Protein AF-S7QIZ8-F1 (afdb_monomer_lite)

Secondary structure (DSSP, 8-state):
-EEETTEEEEEEEETTEEEEEEESSSGGGGS-SEEEEE--SSSTTS---STT--------PPPP-S---GGGGTS----S--BT--S-EEEEEEEEETTEEEEEEEEPPTT--SS-EEEEEEEEEEE-TTS-EEE-SPEE--S--SGGGEEE-TT-PEEEEEEEEEEEEETTEEEEEEEES-TTSTT-EEEEEEE-SS-TTSGGGEEE-SS-SEE--TTSPPPP-

InterPro domains:
  IPR023296 Glycosyl hydrolase, five-bladed beta-propeller domain superfamily [G3DSA:2.115.10.20] (1-225)
  IPR023296 Glycosyl hydrolase, five-bladed beta-propeller domain superfamily [SSF75005] (2-220)

Organism: Gloeophyllum trabeum (strain ATCC 11539 / FP-39264 / Madison 617) (NCBI:txid670483)

Foldseek 3Di:
DDDDPQWDWDWDDDPQWIKIFIGNDPVCSVPGPDIDIGHDPPPAPDLPPDPPDDDDDDDDDDDDPPDDDPVVVPDPDQPDDAPPDPFRWDQWDWDDDPNFIKIKTWTDDPPDPPSQEIWIWMFTWDADPVGHTYGDDIATQGFDPAPLLWDADPVRDIHGDWGNWDWDDDDPWTWTWTWGDDLPDQSTFIWTWTQCDDDPRDNVRTDTDHDTPGGHDSPDDGDDD

Sequence (225 aa):
MLQWNGNYHLTFTSGGDVQIYHCASLTDCHSPALKSVFTPSDHTYKTCGHPRCTPSTTTGTSSSPRRTPRIIRTIRIFTSKVSGISAWAIGGTVFTLNNQLYMVYSGWPEGDTSTLNQHLFITQLSNDASGNPTVGDHYVDGNAQYDWETFADLGGARHAINEGPAWLQRNNFQGILFSGCASWASCHSIGVLQFTGSDPMATSSWTKWADRFWQSNPNGPCVVQ

Radius of gyration: 18.54 Å; chains: 1; bounding box: 43×45×49 Å

Structure (mmCIF, N/CA/C/O backbone):
data_AF-S7QIZ8-F1
#
_entry.id   AF-S7QIZ8-F1
#
loop_
_atom_site.group_PDB
_atom_site.id
_atom_site.type_symbol
_atom_site.label_atom_id
_atom_site.label_alt_id
_atom_site.label_comp_id
_atom_site.label_asym_id
_atom_site.label_entity_id
_atom_site.label_seq_id
_atom_site.pdbx_PDB_ins_code
_atom_site.Cartn_x
_atom_site.Cartn_y
_atom_site.Cartn_z
_atom_site.occupancy
_atom_site.B_iso_or_equiv
_atom_site.auth_seq_id
_atom_site.auth_comp_id
_atom_site.auth_asym_id
_atom_site.auth_atom_id
_atom_site.pdbx_PDB_model_num
ATOM 1 N N . MET A 1 1 ? -8.776 10.121 2.606 1.00 75.38 1 MET A N 1
ATOM 2 C CA . MET A 1 1 ? -9.918 10.867 3.195 1.00 75.38 1 MET A CA 1
ATOM 3 C C . MET A 1 1 ? -10.554 10.027 4.296 1.00 75.38 1 MET A C 1
ATOM 5 O O . MET A 1 1 ? -10.665 8.824 4.119 1.00 75.38 1 MET A O 1
ATOM 9 N N . LEU A 1 2 ? -10.934 10.634 5.420 1.00 79.81 2 LEU A N 1
ATOM 10 C CA . LEU A 1 2 ? -11.493 9.967 6.603 1.00 79.81 2 LEU A CA 1
ATOM 11 C C . LEU A 1 2 ? -12.867 10.558 6.940 1.00 79.81 2 LEU A C 1
ATOM 13 O O . LEU A 1 2 ? -13.016 11.777 6.924 1.00 79.81 2 LEU A O 1
ATOM 17 N N . GLN A 1 3 ? -13.846 9.724 7.292 1.00 78.69 3 GLN A N 1
ATOM 18 C CA . GLN A 1 3 ? -15.118 10.194 7.846 1.00 78.69 3 GLN A CA 1
ATOM 19 C C . GLN A 1 3 ? -15.093 10.113 9.378 1.00 78.69 3 GLN A C 1
ATOM 21 O O . GLN A 1 3 ? -14.743 9.077 9.940 1.00 78.69 3 GLN A O 1
ATOM 26 N N . TRP A 1 4 ? -15.482 11.189 10.062 1.00 77.25 4 TRP A N 1
ATOM 27 C CA . TRP A 1 4 ? -15.576 11.230 11.522 1.00 77.25 4 TRP A CA 1
ATOM 28 C C . TRP A 1 4 ? -16.702 12.164 11.975 1.00 77.25 4 TRP A C 1
ATOM 30 O O . TRP A 1 4 ? -16.813 13.292 11.499 1.00 77.25 4 TRP A O 1
ATOM 40 N N . ASN A 1 5 ? -17.559 11.693 12.890 1.00 83.12 5 ASN A N 1
ATOM 41 C CA . ASN A 1 5 ? -18.711 12.442 13.417 1.00 83.12 5 ASN A CA 1
ATOM 42 C C . ASN A 1 5 ? -19.557 13.124 12.322 1.00 83.12 5 ASN A C 1
ATOM 44 O O . ASN A 1 5 ? -19.878 14.307 12.421 1.00 83.12 5 ASN A O 1
ATOM 48 N N . GLY A 1 6 ? -19.861 12.394 11.243 1.00 82.88 6 GLY A N 1
ATOM 49 C CA . GLY A 1 6 ? -20.668 12.895 10.124 1.00 82.88 6 GLY A CA 1
ATOM 50 C C . GLY A 1 6 ? -19.958 13.878 9.184 1.00 82.88 6 GLY A C 1
ATOM 51 O O . GLY A 1 6 ? -20.583 14.342 8.240 1.00 82.88 6 GLY A O 1
ATOM 52 N N . ASN A 1 7 ? -18.674 14.169 9.401 1.00 84.00 7 ASN A N 1
ATOM 53 C CA . ASN A 1 7 ? -17.874 15.052 8.553 1.00 84.00 7 ASN A CA 1
ATOM 54 C C . ASN A 1 7 ? -16.771 14.283 7.824 1.00 84.00 7 ASN A C 1
ATOM 56 O O . ASN A 1 7 ? -16.381 13.192 8.241 1.00 84.00 7 ASN A O 1
ATOM 60 N N . TYR A 1 8 ? -16.229 14.890 6.772 1.00 84.56 8 TYR A N 1
ATOM 61 C CA . TYR A 1 8 ? -15.121 14.363 5.985 1.00 84.56 8 TYR A CA 1
ATOM 62 C C . TYR A 1 8 ? -13.848 15.169 6.236 1.00 84.56 8 TYR A C 1
ATOM 64 O O . TYR A 1 8 ? -13.864 16.395 6.340 1.00 84.56 8 TYR A O 1
ATOM 72 N N . HIS A 1 9 ? -12.734 14.455 6.332 1.00 83.44 9 HIS A N 1
ATOM 73 C CA . HIS A 1 9 ? -11.404 14.999 6.535 1.00 83.44 9 HIS A CA 1
ATOM 74 C C . HIS A 1 9 ? -10.501 14.537 5.393 1.00 83.44 9 HIS A C 1
ATOM 76 O O . HIS A 1 9 ? -10.195 13.346 5.268 1.00 83.44 9 HIS A O 1
ATOM 82 N N . LEU A 1 10 ? -10.076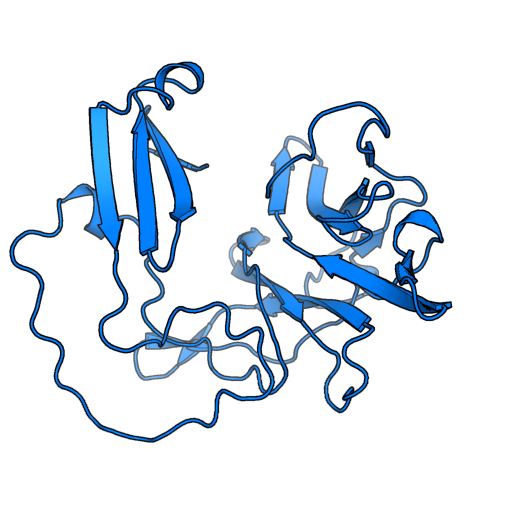 15.467 4.546 1.00 84.00 10 LEU A N 1
ATOM 83 C CA . LEU A 1 10 ? -9.142 15.197 3.460 1.00 84.00 10 LEU A CA 1
ATOM 84 C C . LEU A 1 10 ? -7.743 15.638 3.885 1.00 84.00 10 LEU A C 1
ATOM 86 O O . LEU A 1 10 ? -7.525 16.805 4.193 1.00 84.00 10 LEU A O 1
ATOM 90 N N . THR A 1 11 ? -6.807 14.696 3.906 1.00 79.31 11 THR A N 1
ATOM 91 C CA . THR A 1 11 ? -5.395 14.950 4.191 1.00 79.31 11 THR A CA 1
ATOM 92 C C . THR A 1 11 ? -4.589 14.789 2.918 1.00 79.31 11 THR A C 1
ATOM 94 O O . THR A 1 11 ? -4.785 13.798 2.218 1.00 79.31 11 THR A O 1
ATOM 97 N N . PHE A 1 12 ? -3.689 15.720 2.627 1.00 76.31 12 PHE A N 1
ATOM 98 C CA . PHE A 1 12 ? -2.807 15.631 1.464 1.00 76.31 12 PHE A CA 1
ATOM 99 C C . PHE A 1 12 ? -1.536 16.452 1.680 1.00 76.31 12 PHE A C 1
ATOM 101 O O . PHE A 1 12 ? -1.498 17.385 2.490 1.00 76.31 12 PHE A O 1
ATOM 108 N N . THR A 1 13 ? -0.487 16.100 0.947 1.00 74.56 13 THR A N 1
ATOM 109 C CA . THR A 1 13 ? 0.788 16.816 0.972 1.00 74.56 13 THR A CA 1
ATOM 110 C C . THR A 1 13 ? 0.767 17.961 -0.036 1.00 74.56 13 THR A C 1
ATOM 112 O O . THR A 1 13 ? 0.322 17.799 -1.168 1.00 74.56 13 THR A O 1
ATOM 115 N N . SER A 1 14 ? 1.270 19.131 0.354 1.00 76.56 14 SER A N 1
ATOM 116 C CA . SER A 1 14 ? 1.375 20.297 -0.527 1.00 76.56 14 SER A CA 1
ATOM 117 C C . SER A 1 14 ? 2.646 21.073 -0.219 1.00 76.56 14 SER A C 1
ATOM 119 O O . SER A 1 14 ? 2.730 21.716 0.822 1.00 76.56 14 SER A O 1
ATOM 121 N N . GLY A 1 15 ? 3.617 21.059 -1.134 1.00 64.94 15 GLY A N 1
ATOM 122 C CA . GLY A 1 15 ? 4.763 21.978 -1.094 1.00 64.94 15 GLY A CA 1
ATOM 123 C C . GLY A 1 15 ? 5.627 21.921 0.175 1.00 64.94 15 GLY A C 1
ATOM 124 O O . GLY A 1 15 ? 6.326 22.886 0.459 1.00 64.94 15 GLY A O 1
ATOM 125 N N . GLY A 1 16 ? 5.589 20.815 0.930 1.00 72.31 16 GLY A N 1
ATOM 126 C CA . GLY A 1 16 ? 6.315 20.639 2.197 1.00 72.31 16 GLY A CA 1
ATOM 127 C C . GLY A 1 16 ? 5.428 20.567 3.443 1.00 72.31 16 GLY A C 1
ATOM 128 O O . GLY A 1 16 ? 5.916 20.173 4.499 1.00 72.31 16 GLY A O 1
ATOM 129 N N . ASP A 1 17 ? 4.139 20.869 3.305 1.00 72.44 17 ASP A N 1
ATOM 130 C CA . ASP A 1 17 ? 3.165 20.789 4.389 1.00 72.44 17 ASP A CA 1
ATOM 131 C C . ASP A 1 17 ? 2.250 19.573 4.249 1.00 72.44 17 ASP A C 1
ATOM 133 O O . ASP A 1 17 ? 1.981 19.090 3.144 1.00 72.44 17 ASP A O 1
ATOM 137 N N . VAL A 1 18 ? 1.686 19.144 5.376 1.00 76.62 18 VAL A N 1
ATOM 138 C CA . VAL A 1 18 ? 0.490 18.301 5.403 1.00 76.62 18 VAL A CA 1
ATOM 139 C C . VAL A 1 18 ? -0.712 19.201 5.649 1.00 76.62 18 VAL A C 1
ATOM 141 O O . VAL A 1 18 ? -0.799 19.883 6.672 1.00 76.62 18 VAL A O 1
ATOM 144 N N . GLN A 1 19 ? -1.651 19.216 4.711 1.00 80.69 19 GLN A N 1
ATOM 145 C CA . GLN A 1 19 ? -2.894 19.965 4.845 1.00 80.69 19 GLN A CA 1
ATOM 146 C C . GLN A 1 19 ? -4.029 19.027 5.232 1.00 80.69 19 GLN A C 1
ATOM 148 O O . GLN A 1 19 ? -4.113 17.907 4.735 1.00 80.69 19 GLN A O 1
ATOM 153 N N . ILE A 1 20 ? -4.905 19.498 6.117 1.00 83.56 20 ILE A N 1
ATOM 154 C CA . ILE A 1 20 ? -6.119 18.796 6.530 1.00 83.56 20 ILE A CA 1
ATOM 155 C C . ILE A 1 20 ? -7.307 19.704 6.251 1.00 83.56 20 ILE A C 1
ATOM 157 O O . ILE A 1 20 ? -7.433 20.778 6.846 1.00 83.56 20 ILE A O 1
ATOM 161 N N . TYR A 1 21 ? -8.167 19.274 5.341 1.00 87.69 21 TYR A N 1
ATOM 162 C CA . TYR A 1 21 ? -9.402 19.951 4.972 1.00 87.69 21 TYR A CA 1
ATOM 163 C C . TYR A 1 21 ? -10.565 19.289 5.692 1.00 87.69 21 TYR A C 1
ATOM 165 O O . TYR A 1 21 ? -10.674 18.066 5.707 1.00 87.69 21 TYR A O 1
ATOM 173 N N . HIS A 1 22 ? -11.424 20.101 6.297 1.00 84.88 22 HIS A N 1
ATOM 174 C CA . HIS A 1 22 ? -12.671 19.668 6.914 1.00 84.88 22 HIS A CA 1
ATOM 175 C C . HIS A 1 22 ? -13.843 20.035 6.009 1.00 84.88 22 HIS A C 1
ATOM 177 O O . HIS A 1 22 ? -13.996 21.197 5.629 1.00 84.88 22 HIS A O 1
ATOM 183 N N . CYS A 1 23 ? -14.656 19.041 5.666 1.00 85.31 23 CYS A N 1
ATOM 184 C CA . CYS A 1 23 ? -15.753 19.168 4.718 1.00 85.31 23 CYS A CA 1
ATOM 185 C C . CYS A 1 23 ? -17.028 18.555 5.312 1.00 85.31 23 CYS A C 1
ATOM 187 O O . CYS A 1 23 ? -16.986 17.483 5.920 1.00 85.31 23 CYS A O 1
ATOM 189 N N . ALA A 1 24 ? -18.173 19.206 5.103 1.00 87.00 24 ALA A N 1
ATOM 190 C CA . ALA A 1 24 ? -19.473 18.666 5.508 1.00 87.00 24 ALA A CA 1
ATOM 191 C C . ALA A 1 24 ? -19.927 17.506 4.600 1.00 87.00 24 ALA A C 1
ATOM 193 O O . ALA A 1 24 ? -20.657 16.616 5.031 1.00 87.00 24 ALA A O 1
ATOM 194 N N . SER A 1 25 ? -19.455 17.486 3.353 1.00 86.75 25 SER A N 1
ATOM 195 C CA . SER A 1 25 ? -19.723 16.444 2.365 1.00 86.75 25 SER A CA 1
ATOM 196 C C . SER A 1 25 ? -18.475 16.159 1.520 1.00 86.75 25 SER A C 1
ATOM 198 O O . SER A 1 25 ? -17.516 16.933 1.532 1.00 86.75 25 SER A O 1
ATOM 200 N N . LEU A 1 26 ? -18.491 15.055 0.765 1.00 81.56 26 LEU A N 1
ATOM 201 C CA . LEU A 1 26 ? -17.413 14.707 -0.170 1.00 81.56 26 LEU A CA 1
ATOM 202 C C . LEU A 1 26 ? -17.244 15.746 -1.289 1.00 81.56 26 LEU A C 1
ATOM 204 O O . LEU A 1 26 ? -16.129 15.969 -1.751 1.00 81.56 26 LEU A O 1
ATOM 208 N N . THR A 1 27 ? -18.334 16.382 -1.724 1.00 84.75 27 THR A N 1
ATOM 209 C CA . THR A 1 27 ? -18.327 17.344 -2.836 1.00 84.75 27 THR A CA 1
ATOM 210 C C . THR A 1 27 ? -17.850 18.733 -2.418 1.00 84.75 27 THR A C 1
ATOM 212 O O . THR A 1 27 ? -17.337 19.478 -3.248 1.00 84.75 27 THR A O 1
ATOM 215 N N . ASP A 1 28 ? -17.943 19.068 -1.130 1.00 82.19 28 ASP A N 1
ATOM 216 C CA . ASP A 1 28 ? -17.599 20.405 -0.625 1.00 82.19 28 ASP A CA 1
ATOM 217 C C . ASP A 1 28 ? -16.109 20.562 -0.285 1.00 82.19 28 ASP A C 1
ATOM 219 O O . ASP A 1 28 ? -15.669 21.631 0.135 1.00 82.19 28 ASP A O 1
ATOM 223 N N . CYS A 1 29 ? -15.286 19.527 -0.484 1.00 80.44 29 CYS A N 1
ATOM 224 C CA . CYS A 1 29 ? -13.858 19.595 -0.159 1.00 80.44 29 CYS A CA 1
ATOM 225 C C . CYS A 1 29 ? -13.040 20.544 -1.054 1.00 80.44 29 CYS A C 1
ATOM 227 O O . CYS A 1 29 ? -11.895 20.851 -0.722 1.00 80.44 29 CYS A O 1
ATOM 229 N N . HIS A 1 30 ? -13.618 21.065 -2.141 1.00 79.81 30 HIS A N 1
ATOM 230 C CA . HIS A 1 30 ? -13.022 22.148 -2.932 1.00 79.81 30 HIS A CA 1
ATOM 231 C C . HIS A 1 30 ? -13.136 23.526 -2.256 1.00 79.81 30 HIS A C 1
ATOM 233 O O . HIS A 1 30 ? -12.440 24.463 -2.642 1.00 79.81 30 HIS A O 1
ATOM 239 N N . SER A 1 31 ? -14.004 23.673 -1.252 1.00 79.81 31 SER A N 1
ATOM 240 C CA . SER A 1 31 ? -14.187 24.892 -0.452 1.00 79.81 31 SER A CA 1
ATOM 241 C C . SER A 1 31 ? -14.399 24.506 1.016 1.00 79.81 31 SER A C 1
ATOM 243 O O . SER A 1 31 ? -15.506 24.624 1.542 1.00 79.81 31 SER A O 1
ATOM 245 N N . PRO A 1 32 ? -13.350 23.980 1.676 1.00 79.25 32 PRO A N 1
ATOM 246 C CA . PRO A 1 32 ? -13.478 23.364 2.988 1.00 79.25 32 PRO A CA 1
ATOM 247 C C . PRO A 1 32 ? -13.864 24.390 4.053 1.00 79.25 32 PRO A C 1
ATOM 249 O O . PRO A 1 32 ? -13.374 25.520 4.059 1.00 79.25 32 PRO A O 1
ATOM 252 N N . ALA A 1 33 ? -14.687 23.961 5.009 1.00 77.38 33 ALA A N 1
ATOM 253 C CA . ALA A 1 33 ? -15.122 24.799 6.122 1.00 77.38 33 ALA A CA 1
ATOM 254 C C . ALA A 1 33 ? -13.943 25.219 7.012 1.00 77.38 33 ALA A C 1
ATOM 256 O O . ALA A 1 33 ? -13.918 26.330 7.539 1.00 77.38 33 ALA A O 1
ATOM 257 N N . LEU A 1 34 ? -12.955 24.330 7.176 1.00 78.81 34 LEU A N 1
ATOM 258 C CA . LEU A 1 34 ? -11.719 24.602 7.904 1.00 78.81 34 LEU A CA 1
ATOM 259 C C . LEU A 1 34 ? -10.523 23.948 7.214 1.00 78.81 34 LEU A C 1
ATOM 261 O O . LEU A 1 34 ? -10.597 22.818 6.730 1.00 78.81 34 LEU A O 1
ATOM 265 N N . LYS A 1 35 ? -9.390 24.651 7.257 1.00 81.81 35 LYS A N 1
ATOM 266 C CA . LYS A 1 35 ? -8.084 24.177 6.801 1.00 81.81 35 LYS A CA 1
ATOM 267 C C . LYS A 1 35 ? -7.102 24.217 7.964 1.00 81.81 35 LYS A C 1
ATOM 269 O O . LYS A 1 35 ? -6.907 25.264 8.575 1.00 81.81 35 LYS A O 1
ATOM 274 N N . SER A 1 36 ? -6.473 23.083 8.252 1.00 80.12 36 SER A N 1
ATOM 275 C CA . SER A 1 36 ? -5.301 23.008 9.129 1.00 80.12 36 SER A CA 1
ATOM 276 C C . SER A 1 36 ? -4.064 22.739 8.282 1.00 80.12 36 SER A C 1
ATOM 278 O O . SER A 1 36 ? -4.123 21.945 7.345 1.00 80.12 36 SER A O 1
ATOM 280 N N . VAL A 1 37 ? -2.954 23.398 8.603 1.00 76.94 37 VAL A N 1
ATOM 281 C CA . VAL A 1 37 ? -1.666 23.207 7.929 1.00 76.94 37 VAL A CA 1
ATOM 282 C C . VAL A 1 37 ? -0.660 22.781 8.981 1.00 76.94 37 VAL A C 1
ATOM 284 O O . VAL A 1 37 ? -0.484 23.466 9.988 1.00 76.94 37 VAL A O 1
ATOM 287 N N . PHE A 1 38 ? -0.048 21.625 8.764 1.00 68.25 38 PHE A N 1
ATOM 288 C CA . PHE A 1 38 ? 1.058 21.136 9.562 1.00 68.25 38 PHE A CA 1
ATOM 289 C C . PHE A 1 38 ? 2.342 21.286 8.758 1.00 68.25 38 PHE A C 1
ATOM 291 O O . PHE A 1 38 ? 2.548 20.586 7.765 1.00 68.25 38 PHE A O 1
ATOM 298 N N . THR A 1 39 ? 3.194 22.192 9.222 1.00 65.50 39 THR A N 1
ATOM 299 C CA . THR A 1 39 ? 4.560 22.355 8.739 1.00 65.50 39 THR A CA 1
ATOM 300 C C . THR A 1 39 ? 5.478 21.667 9.745 1.00 65.50 39 THR A C 1
ATOM 302 O O . THR A 1 39 ? 5.541 22.107 10.896 1.00 65.50 39 THR A O 1
ATOM 305 N N . PRO A 1 40 ? 6.168 20.581 9.369 1.00 57.75 40 PRO A N 1
ATOM 306 C CA . PRO A 1 40 ? 7.157 19.953 10.234 1.00 57.75 40 PRO A CA 1
ATOM 307 C C . PRO A 1 40 ? 8.209 20.979 10.672 1.00 57.75 40 PRO A C 1
ATOM 309 O O . PRO A 1 40 ? 8.925 21.520 9.828 1.00 57.75 40 PRO A O 1
ATOM 312 N N . SER A 1 41 ? 8.320 21.252 11.975 1.00 48.41 41 SER A N 1
ATOM 313 C CA . SER A 1 41 ? 9.490 21.952 12.511 1.00 48.41 41 SER A CA 1
ATOM 314 C C . SER A 1 41 ? 10.692 21.035 12.295 1.00 48.41 41 SER A C 1
ATOM 316 O O . SER A 1 41 ? 10.709 19.931 12.832 1.00 48.41 41 SER A O 1
ATOM 318 N N . ASP A 1 42 ? 11.635 21.468 11.462 1.00 45.50 42 ASP A N 1
ATOM 319 C CA . ASP A 1 42 ? 12.815 20.719 11.018 1.00 45.50 42 ASP A CA 1
ATOM 320 C C . ASP A 1 42 ? 12.514 19.461 10.202 1.00 45.50 42 ASP A C 1
ATOM 322 O O . ASP A 1 42 ? 12.589 18.371 10.740 1.00 45.50 42 ASP A O 1
ATOM 326 N N . HIS A 1 43 ? 12.232 19.595 8.897 1.00 39.06 43 HIS A N 1
ATOM 327 C CA . HIS A 1 43 ? 12.542 18.633 7.808 1.00 39.06 43 HIS A CA 1
ATOM 328 C C . HIS A 1 43 ? 12.179 17.128 7.984 1.00 39.06 43 HIS A C 1
ATOM 330 O O . HIS A 1 43 ? 12.474 16.329 7.097 1.00 39.06 43 HIS A O 1
ATOM 336 N N . THR A 1 44 ? 11.517 16.717 9.065 1.00 39.78 44 THR A N 1
ATOM 337 C CA . THR A 1 44 ? 11.511 15.334 9.584 1.00 39.78 44 THR A CA 1
ATOM 338 C C . THR A 1 44 ? 10.260 14.543 9.225 1.00 39.78 44 THR A C 1
ATOM 340 O O . THR A 1 44 ? 10.242 13.333 9.419 1.00 39.78 44 THR A O 1
ATOM 343 N N . TYR A 1 45 ? 9.263 15.182 8.604 1.00 38.25 45 TYR A N 1
ATOM 344 C CA . TYR A 1 45 ? 8.164 14.489 7.915 1.00 38.25 45 TYR A CA 1
ATOM 345 C C . TYR A 1 45 ? 8.143 14.790 6.420 1.00 38.25 45 TYR A C 1
ATOM 347 O O . TYR A 1 45 ? 7.082 14.823 5.800 1.00 38.25 45 TYR A O 1
ATOM 355 N N . LYS A 1 46 ? 9.313 14.997 5.805 1.00 34.88 46 LYS A N 1
ATOM 356 C CA . LYS A 1 46 ? 9.404 14.645 4.390 1.00 34.88 46 LYS A CA 1
ATOM 357 C C . LYS A 1 46 ? 9.306 13.125 4.333 1.00 34.88 46 LYS A C 1
ATOM 359 O O . LYS A 1 46 ? 10.008 12.441 5.070 1.00 34.88 46 LYS A O 1
ATOM 364 N N . THR A 1 47 ? 8.456 12.583 3.472 1.00 40.59 47 THR A N 1
ATOM 365 C CA . THR A 1 47 ? 8.711 11.251 2.925 1.00 40.59 47 THR A CA 1
ATOM 366 C C . THR A 1 47 ? 10.123 11.326 2.332 1.00 40.59 47 THR A C 1
ATOM 368 O O . THR A 1 47 ? 10.356 12.021 1.345 1.00 40.59 47 THR A O 1
ATOM 371 N N . CYS A 1 48 ? 11.125 10.798 3.041 1.00 31.50 48 CYS A N 1
ATOM 372 C CA . CYS A 1 48 ? 12.538 11.050 2.745 1.00 31.50 48 CYS A CA 1
ATOM 373 C C . CYS A 1 48 ? 12.956 10.273 1.487 1.00 31.50 48 CYS A C 1
ATOM 375 O O . CYS A 1 48 ? 13.575 9.225 1.580 1.00 31.50 48 CYS A O 1
ATOM 377 N N . GLY A 1 49 ? 12.580 10.761 0.304 1.00 34.59 49 GLY A N 1
ATOM 378 C CA . GLY A 1 49 ? 12.793 10.126 -1.002 1.00 34.59 49 GLY A CA 1
ATOM 379 C C . GLY A 1 49 ? 14.073 10.513 -1.742 1.00 34.59 49 GLY A C 1
ATOM 380 O O . GLY A 1 49 ? 14.120 10.333 -2.951 1.00 34.59 49 GLY A O 1
ATOM 381 N N . HIS A 1 50 ? 15.096 11.079 -1.087 1.00 26.62 50 HIS A N 1
ATOM 382 C CA . HIS A 1 50 ? 16.317 11.504 -1.787 1.00 26.62 50 HIS A CA 1
ATOM 383 C C . HIS A 1 50 ? 17.596 10.995 -1.097 1.00 26.62 50 HIS A C 1
ATOM 385 O O . HIS A 1 50 ? 17.767 11.239 0.100 1.00 26.62 50 HIS A O 1
ATOM 391 N N . PRO A 1 51 ? 18.567 10.407 -1.832 1.00 29.72 51 PRO A N 1
ATOM 392 C CA . PRO A 1 51 ? 19.819 9.861 -1.277 1.00 29.72 51 PRO A CA 1
ATOM 393 C C . PRO A 1 51 ? 20.801 10.904 -0.694 1.00 29.72 51 PRO A C 1
ATOM 395 O O . PRO A 1 51 ? 21.957 10.592 -0.442 1.00 29.72 51 PRO A O 1
ATOM 398 N N . ARG A 1 52 ? 20.372 12.156 -0.468 1.00 25.89 52 ARG A N 1
ATOM 399 C CA . ARG A 1 52 ? 21.189 13.217 0.164 1.00 25.89 52 ARG A CA 1
ATOM 400 C C . ARG A 1 52 ? 20.710 13.620 1.562 1.00 25.89 52 ARG A C 1
ATOM 402 O O . ARG A 1 52 ? 21.189 14.609 2.105 1.00 25.89 52 ARG A O 1
ATOM 409 N N . CYS A 1 53 ? 19.778 12.880 2.158 1.00 30.39 53 CYS A N 1
ATOM 410 C CA . CYS A 1 53 ? 19.358 13.113 3.538 1.00 30.39 53 CYS A CA 1
ATOM 411 C C . CYS A 1 53 ? 20.219 12.285 4.504 1.00 30.39 53 CYS A C 1
ATOM 413 O O . CYS A 1 53 ? 19.855 11.178 4.882 1.00 30.39 53 CYS A O 1
ATOM 415 N N . THR A 1 54 ? 21.368 12.823 4.912 1.00 25.55 54 THR A N 1
ATOM 416 C CA . THR A 1 54 ? 22.100 12.330 6.090 1.00 25.55 54 THR A CA 1
ATOM 417 C C . THR A 1 54 ? 21.386 12.791 7.366 1.00 25.55 54 THR A C 1
ATOM 419 O O . THR A 1 54 ? 21.065 13.980 7.455 1.00 25.55 54 THR A O 1
ATOM 422 N N . PRO A 1 55 ? 21.152 11.929 8.373 1.00 30.27 55 PRO A N 1
ATOM 423 C CA . PRO A 1 55 ? 20.621 12.383 9.648 1.00 30.27 55 PRO A CA 1
ATOM 424 C C . PRO A 1 55 ? 21.709 13.160 10.396 1.00 30.27 55 PRO A C 1
ATOM 426 O O . PRO A 1 55 ? 22.720 12.587 10.793 1.00 30.27 55 PRO A O 1
ATOM 429 N N . SER A 1 56 ? 21.505 14.460 10.605 1.00 23.45 56 SER A N 1
ATOM 430 C CA . SER A 1 56 ? 22.223 15.203 11.640 1.00 23.45 56 SER A CA 1
ATOM 431 C C . SER A 1 56 ? 21.387 15.188 12.915 1.00 23.45 56 SER A C 1
ATOM 433 O O . SER A 1 56 ? 20.260 15.685 12.941 1.00 23.45 56 SER A O 1
ATOM 435 N N . THR A 1 57 ? 21.938 14.614 13.978 1.00 27.39 57 THR A N 1
ATOM 436 C CA . THR A 1 57 ? 21.400 14.720 15.333 1.00 27.39 57 THR A CA 1
ATOM 437 C C . THR A 1 57 ? 21.506 16.158 15.823 1.00 27.39 57 THR A C 1
ATOM 439 O O . THR A 1 57 ? 22.607 16.633 16.094 1.00 27.39 57 THR A O 1
ATOM 442 N N . THR A 1 58 ? 20.369 16.816 16.026 1.00 24.44 58 THR A N 1
ATOM 443 C CA . THR A 1 58 ? 20.276 17.950 16.951 1.00 24.44 58 THR A CA 1
ATOM 444 C C . THR A 1 58 ? 18.970 17.864 17.723 1.00 24.44 58 THR A C 1
ATOM 446 O O . THR A 1 58 ? 17.884 17.820 17.155 1.00 24.44 58 THR A O 1
ATOM 449 N N . THR A 1 59 ? 19.100 17.804 19.044 1.00 30.78 59 THR A N 1
ATOM 450 C CA . THR A 1 59 ? 18.021 17.925 20.023 1.00 30.78 59 THR A CA 1
ATOM 451 C C . THR A 1 59 ? 17.382 19.310 19.923 1.00 30.78 59 THR A C 1
ATOM 453 O O . THR A 1 59 ? 18.027 20.302 20.257 1.00 30.78 59 THR A O 1
ATOM 456 N N . GLY A 1 60 ? 16.121 19.372 19.492 1.00 24.16 60 GLY A N 1
ATOM 457 C CA . GLY A 1 60 ? 15.300 20.582 19.494 1.00 24.16 60 GLY A CA 1
ATOM 458 C C . GLY A 1 60 ? 14.056 20.379 20.354 1.00 24.16 60 GLY A C 1
ATOM 459 O O . GLY A 1 60 ? 13.248 19.489 20.105 1.00 24.16 60 GLY A O 1
ATOM 460 N N . THR A 1 61 ? 13.907 21.187 21.398 1.00 26.83 61 THR A N 1
ATOM 461 C CA . THR A 1 61 ? 12.711 21.246 22.242 1.00 26.83 61 THR A CA 1
ATOM 462 C C . THR A 1 61 ? 11.540 21.820 21.439 1.00 26.83 61 THR A C 1
ATOM 464 O O . THR A 1 61 ? 11.590 22.961 20.983 1.00 26.83 61 THR A O 1
ATOM 467 N N . SER A 1 62 ? 10.462 21.049 21.251 1.00 31.22 62 SER A N 1
ATOM 468 C CA . SER A 1 62 ? 9.295 21.536 20.506 1.00 31.22 62 SER A CA 1
ATOM 469 C C . SER A 1 62 ? 8.541 22.588 21.322 1.00 31.22 62 SER A C 1
ATOM 47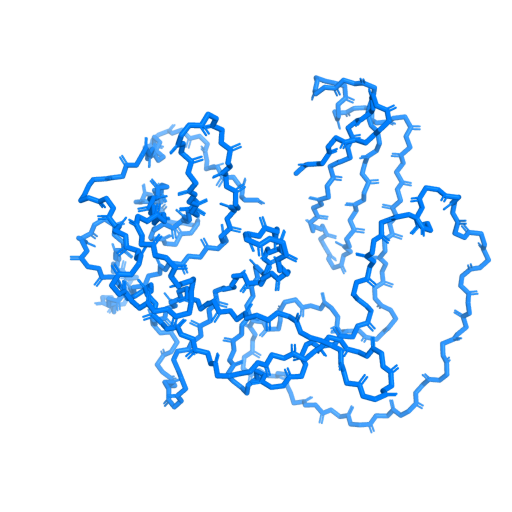1 O O . SER A 1 62 ? 7.971 22.286 22.376 1.00 31.22 62 SER A O 1
ATOM 473 N N . SER A 1 63 ? 8.487 23.818 20.816 1.00 26.44 63 SER A N 1
ATOM 474 C CA . SER A 1 63 ? 7.498 24.791 21.266 1.00 26.44 63 SER A CA 1
ATOM 475 C C . SER A 1 63 ? 6.116 24.352 20.770 1.00 26.44 63 SER A C 1
ATOM 477 O O . SER A 1 63 ? 5.887 24.124 19.586 1.00 26.44 63 SER A O 1
ATOM 479 N N . SER A 1 64 ? 5.196 24.158 21.714 1.00 32.06 64 SER A N 1
ATOM 480 C CA . SER A 1 64 ? 3.805 23.787 21.447 1.00 32.06 64 SER A CA 1
ATOM 481 C C . SER A 1 64 ? 3.127 24.852 20.573 1.00 32.06 64 SER A C 1
ATOM 483 O O . SER A 1 64 ? 3.136 26.029 20.962 1.00 32.06 64 SER A O 1
ATOM 485 N N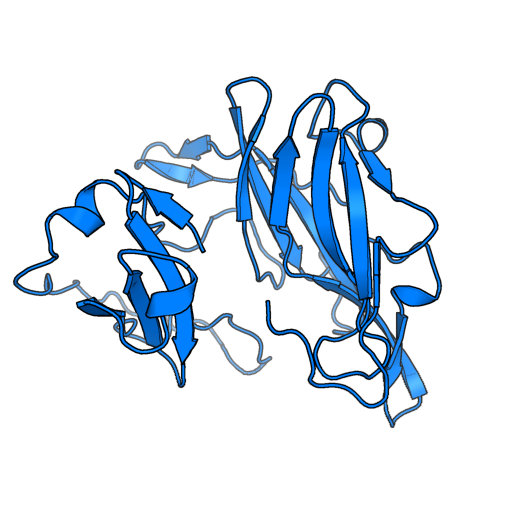 . PRO A 1 65 ? 2.502 24.503 19.430 1.00 37.84 65 PRO A N 1
ATOM 486 C CA . PRO A 1 65 ? 1.728 25.475 18.683 1.00 37.84 65 PRO A CA 1
ATOM 487 C C . PRO A 1 65 ? 0.477 25.808 19.500 1.00 37.84 65 PRO A C 1
ATOM 489 O O . PRO A 1 65 ? -0.392 24.966 19.750 1.00 37.84 65 PRO A O 1
ATOM 492 N N . ARG A 1 66 ? 0.399 27.065 19.953 1.00 40.44 66 ARG A N 1
ATOM 493 C CA . ARG A 1 66 ? -0.795 27.627 20.589 1.00 40.44 66 ARG A CA 1
ATOM 494 C C . ARG A 1 66 ? -2.003 27.359 19.683 1.00 40.44 66 ARG A C 1
ATOM 496 O O . ARG A 1 66 ? -2.073 27.883 18.579 1.00 40.44 66 ARG A O 1
ATOM 503 N N . ARG A 1 67 ? -2.962 26.599 20.229 1.00 38.53 67 ARG A N 1
ATOM 504 C CA . ARG A 1 67 ? -4.275 26.209 19.672 1.00 38.53 67 ARG A CA 1
ATOM 505 C C . ARG A 1 67 ? -4.248 25.125 18.587 1.00 38.53 67 ARG A C 1
ATOM 507 O O . ARG A 1 67 ? -4.637 25.359 17.450 1.00 38.53 67 ARG A O 1
ATOM 514 N N . THR A 1 68 ? -3.964 23.887 18.985 1.00 43.16 68 THR A N 1
ATOM 515 C CA . THR A 1 68 ? -4.493 22.710 18.278 1.00 43.16 68 THR A CA 1
ATOM 516 C C . THR A 1 68 ? -6.023 22.634 18.461 1.00 43.16 68 THR A C 1
ATOM 518 O O . THR A 1 68 ? -6.494 22.555 19.603 1.00 43.16 68 THR A O 1
ATOM 521 N N . PRO A 1 69 ? -6.840 22.694 17.389 1.00 40.28 69 PRO A N 1
ATOM 522 C CA . PRO A 1 69 ? -8.292 22.530 17.493 1.00 40.28 69 PRO A CA 1
ATOM 523 C C . PRO A 1 69 ? -8.659 21.166 18.101 1.00 40.28 69 PRO A C 1
ATOM 525 O O . PRO A 1 69 ? -7.990 20.167 17.847 1.00 40.28 69 PRO A O 1
ATOM 528 N N . ARG A 1 70 ? -9.742 21.108 18.899 1.00 41.69 70 ARG A N 1
ATOM 529 C CA . ARG A 1 70 ? -10.199 19.897 19.629 1.00 41.69 70 ARG A CA 1
ATOM 530 C C . ARG A 1 70 ? -10.298 18.635 18.752 1.00 41.69 70 ARG A C 1
ATOM 532 O O . ARG A 1 70 ? -10.068 17.549 19.266 1.00 41.69 70 ARG A O 1
ATOM 539 N N . ILE A 1 71 ? -10.568 18.791 17.455 1.00 40.06 71 ILE A N 1
ATOM 540 C CA . ILE A 1 71 ? -10.633 17.729 16.431 1.00 40.06 71 ILE A CA 1
ATOM 541 C C . ILE A 1 71 ? -9.320 16.926 16.332 1.00 40.06 71 ILE A C 1
ATOM 543 O O . ILE A 1 71 ? -9.345 15.714 16.149 1.00 40.06 71 ILE A O 1
ATOM 547 N N . ILE A 1 72 ? -8.170 17.578 16.524 1.00 44.16 72 ILE A N 1
ATOM 548 C CA . ILE A 1 72 ? -6.843 16.954 16.406 1.00 44.16 72 ILE A CA 1
ATOM 549 C C . ILE A 1 72 ? -6.535 16.027 17.594 1.00 44.16 72 ILE A C 1
ATOM 551 O O . ILE A 1 72 ? -5.695 15.143 17.486 1.00 44.16 72 ILE A O 1
ATOM 555 N N . ARG A 1 73 ? -7.241 16.165 18.727 1.00 40.06 73 ARG A N 1
ATOM 556 C CA . ARG A 1 73 ? -7.004 15.327 19.917 1.00 40.06 73 ARG A CA 1
ATOM 557 C C . ARG A 1 73 ? -7.548 13.902 19.791 1.00 40.06 73 ARG A C 1
ATOM 559 O O . ARG A 1 73 ? -7.157 13.052 20.584 1.00 40.06 73 ARG A O 1
ATOM 566 N N . THR A 1 74 ? -8.459 13.645 18.851 1.00 38.88 74 THR A N 1
ATOM 567 C CA . THR A 1 74 ? -9.087 12.323 18.664 1.00 38.88 74 THR A CA 1
ATOM 568 C C . THR A 1 74 ? -8.468 11.540 17.506 1.00 38.88 74 THR A C 1
ATOM 570 O O . THR A 1 74 ? -8.529 10.313 17.492 1.00 38.88 74 THR A O 1
ATOM 573 N N . ILE A 1 75 ? -7.822 12.228 16.561 1.00 45.31 75 ILE A N 1
ATOM 574 C CA . ILE A 1 75 ? -7.009 11.597 15.522 1.00 45.31 75 ILE A CA 1
ATOM 575 C C . ILE A 1 75 ? -5.681 11.205 16.172 1.00 45.31 75 ILE A C 1
ATOM 577 O O . ILE A 1 75 ? -4.958 12.069 16.667 1.00 45.31 75 ILE A O 1
ATOM 581 N N . ARG A 1 76 ? -5.346 9.909 16.194 1.00 49.03 76 ARG A N 1
ATOM 582 C CA . ARG A 1 76 ? -3.993 9.493 16.576 1.00 49.03 76 ARG A CA 1
ATOM 583 C C . ARG A 1 76 ? -3.026 9.987 15.509 1.00 49.03 76 ARG A C 1
ATOM 585 O O . ARG A 1 76 ? -2.978 9.446 14.411 1.00 49.03 76 ARG A O 1
ATOM 592 N N . ILE A 1 77 ? -2.290 11.041 15.839 1.00 51.19 77 ILE A N 1
ATOM 593 C CA . ILE A 1 77 ? -1.166 11.513 15.041 1.00 51.19 77 ILE A CA 1
ATOM 594 C C . ILE A 1 77 ? 0.066 10.774 15.538 1.00 51.19 77 ILE A C 1
ATOM 596 O O . ILE A 1 77 ? 0.437 10.893 16.705 1.00 51.19 77 ILE A O 1
ATOM 600 N N . PHE A 1 78 ? 0.703 10.027 14.645 1.00 54.19 78 PHE A N 1
ATOM 601 C CA . PHE A 1 78 ? 2.042 9.522 14.891 1.00 54.19 78 PHE A CA 1
ATOM 602 C C . PHE A 1 78 ? 3.024 10.671 14.665 1.00 54.19 78 PHE A C 1
ATOM 604 O O . PHE A 1 78 ? 3.221 11.128 13.544 1.00 54.19 78 PHE A O 1
ATOM 611 N N . THR A 1 79 ? 3.578 11.187 15.760 1.00 54.50 79 THR A N 1
ATOM 612 C CA . THR A 1 79 ? 4.537 12.301 15.770 1.00 54.50 79 THR A CA 1
ATOM 613 C C . THR A 1 79 ? 5.968 11.806 15.941 1.00 54.50 79 THR A C 1
ATOM 615 O O . THR A 1 79 ? 6.809 12.526 16.484 1.00 54.50 79 THR A O 1
ATOM 618 N N . SER A 1 80 ? 6.256 10.582 15.512 1.00 59.66 80 SER A N 1
ATOM 619 C CA . SER A 1 80 ? 7.608 10.041 15.484 1.00 59.66 80 SER A CA 1
ATOM 620 C C . SER A 1 80 ? 7.775 9.075 14.318 1.00 59.66 80 SER A C 1
ATOM 622 O O . SER A 1 80 ? 6.803 8.513 13.803 1.00 59.66 80 SER A O 1
ATOM 624 N N . LYS A 1 81 ? 9.030 8.891 13.890 1.00 67.00 81 LYS A N 1
ATOM 625 C CA . LYS A 1 81 ? 9.396 7.797 12.990 1.00 67.00 81 LYS A CA 1
ATOM 626 C C . LYS A 1 81 ? 9.008 6.484 13.670 1.00 67.00 81 LYS A C 1
ATOM 628 O O . LYS A 1 81 ? 9.394 6.253 14.814 1.00 67.00 81 LYS A O 1
ATOM 633 N N . VAL A 1 82 ? 8.303 5.622 12.944 1.00 70.06 82 VAL A N 1
ATOM 634 C CA . VAL A 1 82 ? 8.073 4.242 13.372 1.00 70.06 82 VAL A CA 1
ATOM 635 C C . VAL A 1 82 ? 9.433 3.540 13.462 1.00 70.06 82 VAL A C 1
ATOM 637 O O . VAL A 1 82 ? 10.165 3.450 12.471 1.00 70.06 82 VAL A O 1
ATOM 640 N N . SER A 1 83 ? 9.823 3.133 14.669 1.00 71.38 83 SER A N 1
ATOM 641 C CA . SER A 1 83 ? 11.097 2.446 14.904 1.00 71.38 83 SER A CA 1
ATOM 642 C C . SER A 1 83 ? 11.055 1.037 14.305 1.00 71.38 83 SER A C 1
ATOM 644 O O . SER A 1 83 ? 9.975 0.521 14.057 1.00 71.38 83 SER A O 1
ATOM 646 N N . GLY A 1 84 ? 12.213 0.432 14.019 1.00 73.88 84 GLY A N 1
ATOM 647 C CA . GLY A 1 84 ? 12.301 -0.918 13.434 1.00 73.88 84 GLY A CA 1
ATOM 648 C C . GLY A 1 84 ? 12.247 -0.989 11.901 1.00 73.88 84 GLY A C 1
ATOM 649 O O . GLY A 1 84 ? 12.407 -2.069 11.348 1.00 73.88 84 GLY A O 1
ATOM 650 N N . ILE A 1 85 ? 12.087 0.141 11.199 1.00 78.06 85 ILE A N 1
ATOM 651 C CA . ILE A 1 85 ? 12.232 0.226 9.733 1.00 78.06 85 ILE A CA 1
ATOM 652 C C . ILE A 1 85 ? 13.582 0.884 9.393 1.00 78.06 85 ILE A C 1
ATOM 654 O O . ILE A 1 85 ? 13.788 2.088 9.626 1.00 78.06 85 ILE A O 1
ATOM 658 N N . SER A 1 86 ? 14.516 0.072 8.886 1.00 78.38 86 SER A N 1
ATOM 659 C CA . SER A 1 86 ? 15.892 0.455 8.524 1.00 78.38 86 SER A CA 1
ATOM 660 C C . SER A 1 86 ? 15.997 0.973 7.084 1.00 78.38 86 SER A C 1
ATOM 662 O O . SER A 1 86 ? 16.648 1.994 6.851 1.00 78.38 86 SER A O 1
ATOM 664 N N . ALA A 1 87 ? 15.332 0.300 6.142 1.00 82.56 87 ALA A N 1
ATOM 665 C CA . ALA A 1 87 ? 15.299 0.652 4.725 1.00 82.56 87 ALA A CA 1
ATOM 666 C C . ALA A 1 87 ? 14.390 1.862 4.428 1.00 82.56 87 ALA A C 1
ATOM 668 O O . ALA A 1 87 ? 13.669 2.369 5.293 1.00 82.56 87 ALA A O 1
ATOM 669 N N . TRP A 1 88 ? 14.440 2.347 3.185 1.00 86.56 88 TRP A N 1
ATOM 670 C CA . TRP A 1 88 ? 13.549 3.407 2.717 1.00 86.56 88 TRP A CA 1
ATOM 671 C C . TRP A 1 88 ? 12.087 2.941 2.746 1.00 86.56 88 TRP A C 1
ATOM 673 O O . TRP A 1 88 ? 11.792 1.838 2.294 1.00 86.56 88 TRP A O 1
ATOM 683 N N . ALA A 1 89 ? 11.183 3.778 3.264 1.00 85.00 89 ALA A N 1
ATOM 684 C CA . ALA A 1 89 ? 9.762 3.460 3.391 1.00 85.00 89 ALA A CA 1
ATOM 685 C C . ALA A 1 89 ? 8.868 4.711 3.338 1.00 85.00 89 ALA A C 1
ATOM 687 O O . ALA A 1 89 ? 9.226 5.760 3.885 1.00 85.00 89 ALA A O 1
ATOM 688 N N . ILE A 1 90 ? 7.691 4.591 2.713 1.00 85.06 90 ILE A N 1
ATOM 689 C CA . ILE A 1 90 ? 6.671 5.639 2.556 1.00 85.06 90 ILE A CA 1
ATOM 690 C C . ILE A 1 90 ? 5.242 5.068 2.568 1.00 85.06 90 ILE A C 1
ATOM 692 O O . ILE A 1 90 ? 5.021 3.861 2.502 1.00 85.06 90 ILE A O 1
ATOM 696 N N . GLY A 1 91 ? 4.249 5.962 2.600 1.00 83.56 91 GLY A N 1
ATOM 697 C CA . GLY A 1 91 ? 2.857 5.613 2.292 1.00 83.56 91 GLY A CA 1
ATOM 698 C C . GLY A 1 91 ? 2.185 4.695 3.314 1.00 83.56 91 GLY A C 1
ATOM 699 O O . GLY A 1 91 ? 1.308 3.927 2.945 1.00 83.56 91 GLY A O 1
ATOM 700 N N . GLY A 1 92 ? 2.607 4.737 4.580 1.00 85.12 92 GLY A N 1
ATOM 701 C CA . GLY A 1 92 ? 2.035 3.894 5.627 1.00 85.12 92 GLY A CA 1
ATOM 702 C C . GLY A 1 92 ? 0.538 4.144 5.845 1.00 85.12 92 GLY A C 1
ATOM 703 O O . GLY A 1 92 ? 0.130 5.275 6.110 1.00 85.12 92 GLY A O 1
ATOM 704 N N . THR A 1 93 ? -0.255 3.076 5.812 1.00 83.75 93 THR A N 1
ATOM 705 C CA . THR A 1 93 ? -1.676 3.057 6.176 1.00 83.75 93 THR A CA 1
ATOM 706 C C . THR A 1 93 ? -1.896 2.127 7.356 1.00 83.75 93 THR A C 1
ATOM 708 O O . THR A 1 93 ? -1.402 1.002 7.381 1.00 83.75 93 THR A O 1
ATOM 711 N N . VAL A 1 94 ? -2.673 2.596 8.331 1.00 85.38 94 VAL A N 1
ATOM 712 C CA . VAL A 1 94 ? -2.984 1.866 9.561 1.00 85.38 94 VAL A CA 1
ATOM 713 C C . VAL A 1 94 ? -4.428 1.380 9.537 1.00 85.38 94 VAL A C 1
ATOM 715 O O . VAL A 1 94 ? -5.334 2.132 9.176 1.00 85.38 94 VAL A O 1
ATOM 718 N N . PHE A 1 95 ? -4.653 0.139 9.957 1.00 85.19 95 PHE A N 1
ATOM 719 C CA . PHE A 1 95 ? -5.980 -0.468 10.036 1.00 85.19 95 PHE A CA 1
ATOM 720 C C . PHE A 1 95 ? -6.072 -1.474 11.181 1.00 85.19 95 PHE A C 1
ATOM 722 O O . PHE A 1 95 ? -5.064 -1.913 11.733 1.00 85.19 95 PHE A O 1
ATOM 729 N N . THR A 1 96 ? -7.303 -1.835 11.540 1.00 87.88 96 THR A N 1
ATOM 730 C CA . THR A 1 96 ? -7.573 -2.871 12.537 1.00 87.88 96 THR A CA 1
ATOM 731 C C . THR A 1 96 ? -8.026 -4.144 11.839 1.00 87.88 96 THR A C 1
ATOM 733 O O . THR A 1 96 ? -8.972 -4.108 11.054 1.00 87.88 96 THR A O 1
ATOM 736 N N . LEU A 1 97 ? -7.401 -5.269 12.173 1.00 87.75 97 LEU A N 1
ATOM 737 C CA . LEU A 1 97 ? -7.770 -6.605 11.710 1.00 87.75 97 LEU A CA 1
ATOM 738 C C . LEU A 1 97 ? -7.654 -7.569 12.894 1.00 87.75 97 LEU A C 1
ATOM 740 O O . LEU A 1 97 ? -6.707 -7.474 13.667 1.00 87.75 97 LEU A O 1
ATOM 744 N N . ASN A 1 98 ? -8.639 -8.448 13.100 1.00 89.00 98 ASN A N 1
ATOM 745 C CA . ASN A 1 98 ? -8.672 -9.388 14.235 1.00 89.00 98 ASN A CA 1
ATOM 746 C C . ASN A 1 98 ? -8.418 -8.722 15.606 1.00 89.00 98 ASN A C 1
ATOM 748 O O . ASN A 1 98 ? -7.673 -9.236 16.437 1.00 89.00 98 ASN A O 1
ATOM 752 N N . ASN A 1 99 ? -9.016 -7.543 15.829 1.00 87.62 99 ASN A N 1
ATOM 753 C CA . ASN A 1 99 ? -8.860 -6.724 17.043 1.00 87.62 99 ASN A CA 1
ATOM 754 C C . ASN A 1 99 ? -7.423 -6.241 17.330 1.00 87.62 99 ASN A C 1
ATOM 756 O O . ASN A 1 99 ? -7.165 -5.729 18.418 1.00 87.62 99 ASN A O 1
ATOM 760 N N . GLN A 1 100 ? -6.516 -6.343 16.359 1.00 86.50 100 GLN A N 1
ATOM 761 C CA . GLN A 1 100 ? -5.140 -5.859 16.434 1.00 86.50 100 GLN A CA 1
ATOM 762 C C . GLN A 1 100 ? -4.910 -4.730 15.431 1.00 86.50 100 GLN A C 1
ATOM 764 O O . GLN A 1 100 ? -5.578 -4.654 14.399 1.00 86.50 100 GLN A O 1
ATOM 769 N N . LEU A 1 101 ? -3.981 -3.831 15.755 1.00 86.19 101 LEU A N 1
ATOM 770 C CA . LEU A 1 101 ? -3.607 -2.720 14.887 1.00 86.19 101 LEU A CA 1
ATOM 771 C C . LEU A 1 101 ? -2.440 -3.145 13.995 1.00 86.19 101 LEU A C 1
ATOM 773 O O . LEU A 1 101 ? -1.430 -3.637 14.493 1.00 86.19 101 LEU A O 1
ATOM 777 N N . TYR A 1 102 ? -2.566 -2.915 12.696 1.00 86.94 102 TYR A N 1
ATOM 778 C CA . TYR A 1 102 ? -1.532 -3.191 11.706 1.00 86.94 102 TYR A CA 1
ATOM 779 C C . TYR A 1 102 ? -1.213 -1.933 10.912 1.00 86.94 102 TYR A C 1
ATOM 781 O O . TYR A 1 102 ? -2.055 -1.045 10.759 1.00 86.94 102 TYR A O 1
ATOM 789 N N . MET A 1 103 ? 0.005 -1.882 10.390 1.00 87.81 103 MET A N 1
ATOM 790 C CA . MET A 1 103 ? 0.427 -0.915 9.390 1.00 87.81 103 MET A CA 1
ATOM 791 C C . MET A 1 103 ? 0.893 -1.663 8.149 1.00 87.81 103 MET A C 1
ATOM 793 O O . MET A 1 103 ? 1.687 -2.595 8.258 1.00 87.81 103 MET A O 1
ATOM 797 N N . VAL A 1 104 ? 0.430 -1.225 6.980 1.00 88.38 104 VAL A N 1
ATOM 798 C CA . VAL A 1 104 ? 1.026 -1.596 5.693 1.00 88.38 104 VAL A CA 1
ATOM 799 C C . VAL A 1 104 ? 1.694 -0.369 5.102 1.00 88.38 104 VAL A C 1
ATOM 801 O O . VAL A 1 104 ? 1.122 0.718 5.148 1.00 88.38 104 VAL A O 1
ATOM 804 N N . TYR A 1 105 ? 2.899 -0.522 4.567 1.00 89.19 105 TYR A N 1
ATOM 805 C CA . TYR A 1 105 ? 3.675 0.564 3.969 1.00 89.19 105 TYR A CA 1
ATOM 806 C C . TYR A 1 105 ? 4.405 0.095 2.706 1.00 89.19 105 TYR A C 1
ATOM 808 O O . TYR A 1 105 ? 4.603 -1.102 2.514 1.00 89.19 105 TYR A O 1
ATOM 816 N N . SER A 1 106 ? 4.799 1.041 1.853 1.00 89.50 106 SER A N 1
ATOM 817 C CA . SER A 1 106 ? 5.685 0.793 0.710 1.00 89.50 106 SER A CA 1
ATOM 818 C C . SER A 1 106 ? 7.134 1.015 1.120 1.00 89.50 106 SER A C 1
ATOM 820 O O . SER A 1 106 ? 7.411 1.972 1.843 1.00 89.50 106 SER A O 1
ATOM 822 N N . GLY A 1 107 ? 8.072 0.198 0.657 1.00 88.31 107 GLY A N 1
ATOM 823 C CA . GLY A 1 107 ? 9.489 0.418 0.930 1.00 88.31 107 GLY A CA 1
ATOM 824 C C . GLY A 1 107 ? 10.431 -0.365 0.032 1.00 88.31 107 GLY A C 1
ATOM 825 O O . GLY A 1 107 ? 10.004 -1.183 -0.780 1.00 88.31 107 GLY A O 1
ATOM 826 N N . TRP A 1 108 ? 11.728 -0.120 0.182 1.00 88.44 108 TRP A N 1
ATOM 827 C CA . TRP A 1 108 ? 12.751 -0.945 -0.458 1.00 88.44 108 TRP A CA 1
ATOM 828 C C . TRP A 1 108 ? 13.001 -2.206 0.369 1.00 88.44 108 TRP A C 1
ATOM 830 O O . TRP A 1 108 ? 13.022 -2.122 1.603 1.00 88.44 108 TRP A O 1
ATOM 840 N N . PRO A 1 109 ? 13.231 -3.364 -0.275 1.00 84.50 109 PRO A N 1
ATOM 841 C CA . PRO A 1 109 ? 13.756 -4.534 0.415 1.00 84.50 109 PRO A CA 1
ATOM 842 C C . PRO A 1 109 ? 15.051 -4.194 1.157 1.00 84.50 109 PRO A C 1
ATOM 844 O O . PRO A 1 109 ? 15.876 -3.414 0.675 1.00 84.50 109 PRO A O 1
ATOM 847 N N . GLU A 1 110 ? 15.251 -4.780 2.335 1.00 82.62 110 GLU A N 1
ATOM 848 C CA . GLU A 1 110 ? 16.479 -4.555 3.093 1.00 82.62 110 GLU A CA 1
ATOM 849 C C . GLU A 1 110 ? 17.705 -5.016 2.286 1.00 82.62 110 GLU A C 1
ATOM 851 O O . GLU A 1 110 ? 17.725 -6.106 1.717 1.00 82.62 110 GLU A O 1
ATOM 856 N N . GLY A 1 111 ? 18.719 -4.152 2.198 1.00 82.69 111 GLY A N 1
ATOM 857 C CA . GLY A 1 111 ? 19.915 -4.384 1.384 1.00 82.69 111 GLY A CA 1
ATOM 858 C C . GLY A 1 111 ? 19.777 -4.036 -0.105 1.00 82.69 111 GLY A C 1
ATOM 859 O O . GLY A 1 111 ? 20.799 -3.989 -0.793 1.00 82.69 111 GLY A O 1
ATOM 860 N N . ASP A 1 112 ? 18.576 -3.730 -0.612 1.00 82.69 112 ASP A N 1
ATOM 861 C CA . ASP A 1 112 ? 18.409 -3.240 -1.984 1.00 82.69 112 ASP A CA 1
ATOM 862 C C . ASP A 1 112 ? 18.854 -1.772 -2.089 1.00 82.69 112 ASP A C 1
ATOM 864 O O . ASP A 1 112 ? 18.321 -0.875 -1.433 1.00 82.69 112 ASP A O 1
ATOM 868 N N . THR A 1 113 ? 19.859 -1.527 -2.930 1.00 84.12 113 THR A N 1
ATOM 869 C CA . THR A 1 113 ? 20.406 -0.190 -3.217 1.00 84.12 113 THR A CA 1
ATOM 870 C C . THR A 1 113 ? 20.106 0.285 -4.640 1.00 84.12 113 THR A C 1
ATOM 872 O O . THR A 1 113 ? 20.517 1.380 -5.019 1.00 84.12 113 THR A O 1
ATOM 875 N N . SER A 1 114 ? 19.378 -0.511 -5.434 1.00 84.19 114 SER A N 1
ATOM 876 C CA . SER A 1 114 ? 19.074 -0.228 -6.842 1.00 84.19 114 SER A CA 1
ATOM 877 C C . SER A 1 114 ? 18.079 0.914 -7.025 1.00 84.19 114 SER A C 1
ATOM 879 O O . SER A 1 114 ? 18.079 1.565 -8.067 1.00 84.19 114 SER A O 1
ATOM 881 N N . THR A 1 115 ? 17.235 1.165 -6.019 1.00 83.31 115 THR A N 1
ATOM 882 C CA . THR A 1 115 ? 16.091 2.093 -6.064 1.00 83.31 115 THR A CA 1
ATOM 883 C C . THR A 1 115 ? 14.981 1.688 -7.051 1.00 83.31 115 THR A C 1
ATOM 885 O O . THR A 1 115 ? 14.038 2.450 -7.249 1.00 83.31 115 THR A O 1
ATOM 888 N N . LEU A 1 116 ? 15.069 0.486 -7.642 1.00 88.31 116 LEU A N 1
ATOM 889 C CA . LEU A 1 116 ? 14.156 -0.007 -8.685 1.00 88.31 116 LEU A CA 1
ATOM 890 C C . LEU A 1 116 ? 12.940 -0.764 -8.136 1.00 88.31 116 LEU A C 1
ATOM 892 O O . LEU A 1 116 ? 11.936 -0.890 -8.840 1.00 88.31 116 LEU A O 1
ATOM 896 N N . ASN A 1 117 ? 13.028 -1.288 -6.910 1.00 88.44 117 ASN A N 1
ATOM 897 C CA . ASN A 1 117 ? 11.995 -2.143 -6.329 1.00 88.44 117 ASN A CA 1
ATOM 898 C C . ASN A 1 117 ? 11.353 -1.481 -5.114 1.00 88.44 117 ASN A C 1
ATOM 900 O O . ASN A 1 117 ? 12.037 -1.107 -4.161 1.00 88.44 117 ASN A O 1
ATOM 904 N N . GLN A 1 118 ? 10.027 -1.389 -5.129 1.00 89.81 118 GLN A N 1
ATOM 905 C CA . GLN A 1 118 ? 9.224 -1.036 -3.967 1.00 89.81 118 GLN A CA 1
ATOM 906 C C . GLN A 1 118 ? 8.213 -2.139 -3.691 1.00 89.81 118 GLN A C 1
ATOM 908 O O . GLN A 1 118 ? 7.435 -2.498 -4.576 1.00 89.81 118 GLN A O 1
ATOM 913 N N . HI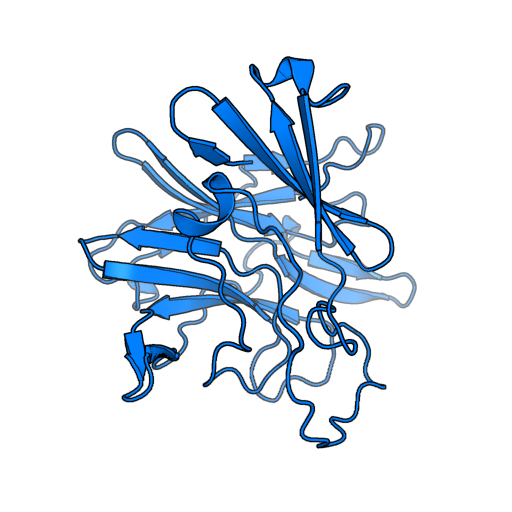S A 1 119 ? 8.234 -2.668 -2.472 1.00 90.81 119 HIS A N 1
ATOM 914 C CA . HIS A 1 119 ? 7.310 -3.700 -2.022 1.00 90.81 119 HIS A CA 1
ATOM 915 C C . HIS A 1 119 ? 6.368 -3.157 -0.954 1.00 90.81 119 HIS A C 1
ATOM 917 O O . HIS A 1 119 ? 6.690 -2.207 -0.241 1.00 90.81 119 HIS A O 1
ATOM 923 N N . LEU A 1 120 ? 5.234 -3.834 -0.793 1.00 90.12 120 LEU A N 1
ATOM 924 C CA . LEU A 1 120 ? 4.377 -3.684 0.374 1.00 90.12 120 LEU A CA 1
ATOM 925 C C . LEU A 1 120 ? 4.881 -4.559 1.517 1.00 90.12 120 LEU A C 1
ATOM 927 O O . LEU A 1 120 ? 5.127 -5.756 1.339 1.00 90.12 120 LEU A O 1
ATOM 931 N N . PHE A 1 121 ? 4.960 -3.946 2.690 1.00 88.62 121 PHE A N 1
ATOM 932 C CA . PHE A 1 121 ? 5.322 -4.584 3.944 1.00 88.62 121 PHE A CA 1
ATOM 933 C C . PHE A 1 121 ? 4.179 -4.425 4.931 1.00 88.62 121 PHE A C 1
ATOM 935 O O . PHE A 1 121 ? 3.633 -3.327 5.055 1.00 88.62 121 PHE A O 1
ATOM 942 N N . ILE A 1 122 ? 3.840 -5.495 5.647 1.00 87.56 122 ILE A N 1
ATOM 943 C CA . ILE A 1 122 ? 2.905 -5.448 6.772 1.00 87.56 122 ILE A CA 1
ATOM 944 C C . ILE A 1 122 ? 3.639 -5.697 8.082 1.00 87.56 122 ILE A C 1
ATOM 946 O O . ILE A 1 122 ? 4.535 -6.535 8.173 1.00 87.56 122 ILE A O 1
ATOM 950 N N . THR A 1 123 ? 3.211 -4.972 9.108 1.00 86.69 123 THR A N 1
ATOM 951 C CA . THR A 1 123 ? 3.647 -5.169 10.483 1.00 86.69 123 THR A CA 1
ATOM 952 C C . THR A 1 123 ? 2.495 -4.951 11.443 1.00 86.69 123 THR A C 1
ATOM 954 O O . THR A 1 123 ? 1.683 -4.034 11.283 1.00 86.69 123 THR A O 1
ATOM 957 N N . GLN A 1 124 ? 2.453 -5.762 12.495 1.00 85.75 124 GLN A N 1
ATOM 958 C CA . GLN A 1 124 ? 1.648 -5.456 13.666 1.00 85.75 124 GLN A CA 1
ATOM 959 C C . GLN A 1 124 ? 2.237 -4.228 14.365 1.00 85.75 124 GLN A C 1
ATOM 961 O O . GLN A 1 124 ? 3.454 -4.112 14.511 1.00 85.75 124 GLN A O 1
ATOM 966 N N . LEU A 1 125 ? 1.377 -3.300 14.771 1.00 81.19 125 LEU A N 1
ATOM 967 C CA . LEU A 1 125 ? 1.774 -2.169 15.593 1.00 81.19 125 LEU A CA 1
ATOM 968 C C . LEU A 1 125 ? 1.618 -2.539 17.065 1.00 81.19 125 LEU A C 1
ATOM 970 O O . LEU A 1 125 ? 0.526 -2.872 17.530 1.00 81.19 125 LEU A O 1
ATOM 974 N N . SER A 1 126 ? 2.709 -2.407 17.805 1.00 77.88 126 SER A N 1
ATOM 975 C CA . SER A 1 126 ? 2.714 -2.372 19.265 1.00 77.88 126 SER A CA 1
ATOM 976 C C . SER A 1 126 ? 3.228 -1.019 19.747 1.00 77.88 126 SER A C 1
ATOM 978 O O . SER A 1 126 ? 3.599 -0.171 18.942 1.00 77.88 126 SER A O 1
ATOM 980 N N . ASN A 1 127 ? 3.237 -0.800 21.059 1.00 69.00 127 ASN A N 1
ATOM 981 C CA . ASN A 1 127 ? 3.905 0.355 21.644 1.00 69.00 127 ASN A CA 1
ATOM 982 C C . ASN A 1 127 ? 5.155 -0.112 22.400 1.00 69.00 127 ASN A C 1
ATOM 984 O O . ASN A 1 127 ? 5.094 -1.128 23.095 1.00 69.00 127 ASN A O 1
ATOM 988 N N . ASP A 1 128 ? 6.260 0.633 22.311 1.00 63.47 128 ASP A N 1
ATOM 989 C CA . ASP A 1 128 ? 7.388 0.455 23.230 1.00 63.47 128 ASP A CA 1
ATOM 990 C C . ASP A 1 128 ? 7.029 0.900 24.659 1.00 63.47 128 ASP A C 1
ATOM 992 O O . ASP A 1 128 ? 5.954 1.445 24.931 1.00 63.47 128 ASP A O 1
ATOM 996 N N . ALA A 1 129 ? 7.965 0.706 25.592 1.00 52.69 129 ALA A N 1
ATOM 997 C CA . ALA A 1 129 ? 7.822 1.129 26.986 1.00 52.69 129 ALA A CA 1
ATOM 998 C C . ALA A 1 129 ? 7.590 2.648 27.160 1.00 52.69 129 ALA A C 1
ATOM 1000 O O . ALA A 1 129 ? 7.165 3.076 28.231 1.00 52.69 129 ALA A O 1
ATOM 1001 N N . SER A 1 130 ? 7.858 3.457 26.130 1.00 51.12 130 SER A N 1
ATOM 1002 C CA . SER A 1 130 ? 7.632 4.907 26.110 1.00 51.12 130 SER A CA 1
ATOM 1003 C C . SER A 1 130 ? 6.347 5.304 25.368 1.00 51.12 130 SER A C 1
ATOM 1005 O O . SER A 1 130 ? 6.046 6.493 25.263 1.00 51.12 130 SER A O 1
ATOM 1007 N N . GLY A 1 131 ? 5.569 4.338 24.869 1.00 55.66 131 GLY A N 1
ATOM 1008 C CA . GLY A 1 131 ? 4.323 4.579 24.146 1.00 55.66 131 GLY A CA 1
ATOM 1009 C C . GLY A 1 131 ? 4.485 4.890 22.654 1.00 55.66 131 GLY A C 1
ATOM 1010 O O . GLY A 1 131 ? 3.493 5.262 22.027 1.00 55.66 131 GLY A O 1
ATOM 1011 N N . ASN A 1 132 ? 5.686 4.762 22.074 1.00 56.69 132 ASN A N 1
ATOM 1012 C CA . ASN A 1 132 ? 5.897 4.976 20.637 1.00 56.69 132 ASN A CA 1
ATOM 1013 C C . ASN A 1 132 ? 5.520 3.729 19.833 1.00 56.69 132 ASN A C 1
ATOM 1015 O O . ASN A 1 132 ? 5.792 2.622 20.300 1.00 56.69 132 ASN A O 1
ATOM 1019 N N . PRO A 1 133 ? 4.978 3.882 18.610 1.00 59.09 133 PRO A N 1
ATOM 1020 C CA . PRO A 1 133 ? 4.694 2.744 17.747 1.00 59.09 133 PRO A CA 1
ATOM 1021 C C . PRO A 1 133 ? 5.983 1.985 17.411 1.00 59.09 133 PRO A C 1
ATOM 1023 O O . PRO A 1 133 ? 6.933 2.556 16.869 1.00 59.09 133 PRO A O 1
ATOM 1026 N N . THR A 1 134 ? 5.987 0.690 17.699 1.00 57.81 134 THR A N 1
ATOM 1027 C CA . THR A 1 134 ? 7.004 -0.257 17.253 1.00 57.81 134 THR A CA 1
ATOM 1028 C C . THR A 1 134 ? 6.400 -1.250 16.280 1.00 57.81 134 THR A C 1
ATOM 1030 O O . THR A 1 134 ? 5.202 -1.543 16.301 1.00 57.81 134 THR A O 1
ATOM 1033 N N . VAL A 1 135 ? 7.272 -1.766 15.434 1.00 62.97 135 VAL A N 1
ATOM 1034 C CA . VAL A 1 135 ? 7.004 -2.819 14.459 1.00 62.97 135 VAL A CA 1
ATOM 1035 C C . VAL A 1 135 ? 7.826 -4.038 14.855 1.00 62.97 135 VAL A C 1
ATOM 1037 O O . VAL A 1 135 ? 8.923 -3.888 15.401 1.00 62.97 135 VAL A O 1
ATOM 1040 N N . GLY A 1 136 ? 7.262 -5.223 14.650 1.00 56.09 136 GLY A N 1
ATOM 1041 C CA . GLY A 1 136 ? 7.965 -6.491 14.837 1.00 56.09 136 GLY A CA 1
ATOM 1042 C C . GLY A 1 136 ? 8.724 -6.886 13.571 1.00 56.09 136 GLY A C 1
ATOM 1043 O O . GLY A 1 136 ? 9.215 -6.024 12.843 1.00 56.09 136 GLY A O 1
ATOM 1044 N N . ASP A 1 137 ? 8.778 -8.190 13.296 1.00 53.00 137 ASP A N 1
ATOM 1045 C CA . ASP A 1 137 ? 9.220 -8.702 11.998 1.00 53.00 137 ASP A CA 1
ATOM 1046 C C . ASP A 1 137 ? 8.342 -8.129 10.877 1.00 53.00 137 ASP A C 1
ATOM 1048 O O . ASP A 1 137 ? 7.117 -8.044 11.003 1.00 53.00 137 ASP A O 1
ATOM 1052 N N . HIS A 1 138 ? 8.975 -7.738 9.773 1.00 59.19 138 HIS A N 1
ATOM 1053 C CA . HIS A 1 138 ? 8.278 -7.242 8.591 1.00 59.19 138 HIS A CA 1
ATOM 1054 C C . HIS A 1 138 ? 8.017 -8.387 7.634 1.00 59.19 138 HIS A C 1
ATOM 1056 O O . HIS A 1 138 ? 8.932 -9.130 7.275 1.00 59.19 138 HIS A O 1
ATOM 1062 N N . TYR A 1 139 ? 6.777 -8.496 7.181 1.00 61.50 139 TYR A N 1
ATOM 1063 C CA . TYR A 1 139 ? 6.394 -9.486 6.190 1.00 61.50 139 TYR A CA 1
ATOM 1064 C C . TYR A 1 139 ? 6.229 -8.827 4.803 1.00 61.50 139 TYR A C 1
ATOM 1066 O O . TYR A 1 139 ? 5.637 -7.753 4.698 1.00 61.50 139 TYR A O 1
ATOM 1074 N N . VAL A 1 140 ? 6.791 -9.448 3.754 1.00 61.28 140 VAL A N 1
ATOM 1075 C CA . VAL A 1 140 ? 6.896 -8.916 2.378 1.00 61.28 140 VAL A CA 1
ATOM 1076 C C . VAL A 1 140 ? 5.954 -9.671 1.444 1.00 61.28 140 VAL A C 1
ATOM 1078 O O . VAL A 1 140 ? 6.248 -10.808 1.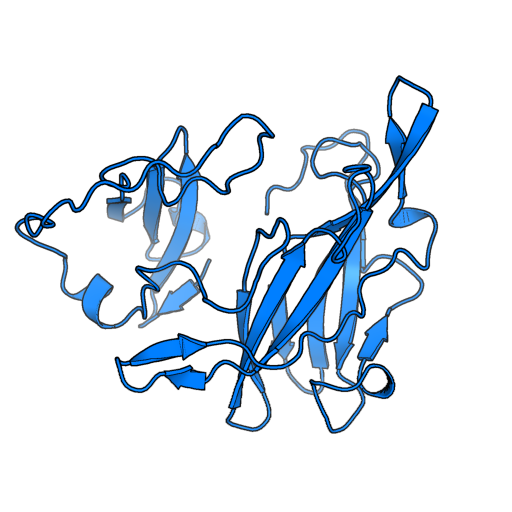092 1.00 61.28 140 VAL A O 1
ATOM 1081 N N . ASP A 1 141 ? 4.879 -9.032 0.982 1.00 59.22 141 ASP A N 1
ATOM 1082 C CA . ASP A 1 141 ? 3.944 -9.638 0.005 1.00 59.22 141 ASP A CA 1
ATOM 1083 C C . ASP A 1 141 ? 3.843 -8.869 -1.320 1.00 59.22 141 ASP A C 1
ATOM 1085 O O . ASP A 1 141 ? 3.099 -9.209 -2.237 1.00 59.22 141 ASP A O 1
ATOM 1089 N N . GLY A 1 142 ? 4.563 -7.757 -1.428 1.00 58.69 142 GLY A N 1
ATOM 1090 C CA . GLY A 1 142 ? 4.401 -6.834 -2.545 1.00 58.69 142 GLY A CA 1
ATOM 1091 C C . GLY A 1 142 ? 5.517 -6.880 -3.575 1.00 58.69 142 GLY A C 1
ATOM 1092 O O . GLY A 1 142 ? 5.829 -5.829 -4.119 1.00 58.69 142 GLY A O 1
ATOM 1093 N N . ASN A 1 143 ? 6.170 -8.018 -3.835 1.00 71.69 143 ASN A N 1
ATOM 1094 C CA . ASN A 1 143 ? 6.998 -8.066 -5.040 1.00 71.69 143 ASN A CA 1
ATOM 1095 C C . ASN A 1 143 ? 6.082 -8.059 -6.272 1.00 71.69 143 ASN A C 1
ATOM 1097 O O . ASN A 1 143 ? 4.993 -8.637 -6.246 1.00 71.69 143 ASN A O 1
ATOM 1101 N N . ALA A 1 144 ? 6.505 -7.402 -7.352 1.00 82.00 144 ALA A N 1
ATOM 1102 C CA . ALA A 1 144 ? 5.763 -7.458 -8.605 1.00 82.00 144 ALA A CA 1
ATOM 1103 C C . ALA A 1 144 ? 5.671 -8.919 -9.082 1.00 82.00 144 ALA A C 1
ATOM 1105 O O . ALA A 1 144 ? 6.688 -9.576 -9.305 1.00 82.00 144 ALA A O 1
ATOM 1106 N N . GLN A 1 145 ? 4.446 -9.420 -9.203 1.00 89.06 145 GLN A N 1
ATOM 1107 C CA . GLN A 1 145 ? 4.103 -10.758 -9.685 1.00 89.06 145 GLN A CA 1
ATOM 1108 C C . GLN A 1 145 ? 3.556 -10.706 -11.116 1.00 89.06 145 GLN A C 1
ATOM 1110 O O . GLN A 1 145 ? 3.639 -11.695 -11.844 1.00 89.06 145 GLN A O 1
ATOM 1115 N N . TYR A 1 146 ? 3.029 -9.552 -11.527 1.00 92.75 146 TYR A N 1
ATOM 1116 C CA . TYR A 1 146 ? 2.376 -9.337 -12.810 1.00 92.75 146 TYR A CA 1
ATOM 1117 C C . TYR A 1 146 ? 2.992 -8.159 -13.567 1.00 92.75 146 TYR A C 1
ATOM 1119 O O . TYR A 1 146 ? 3.467 -7.188 -12.981 1.00 92.75 146 TYR A O 1
ATOM 1127 N N . ASP A 1 147 ? 2.944 -8.209 -14.901 1.00 92.19 147 ASP A N 1
ATOM 1128 C CA . ASP A 1 147 ? 3.602 -7.201 -15.742 1.00 92.19 147 ASP A CA 1
ATOM 1129 C C . ASP A 1 147 ? 3.055 -5.782 -15.534 1.00 92.19 147 ASP A C 1
ATOM 1131 O O . ASP A 1 147 ? 3.818 -4.820 -15.634 1.00 92.19 147 ASP A O 1
ATOM 1135 N N . TRP A 1 148 ? 1.771 -5.643 -15.174 1.00 91.56 148 TRP A N 1
ATOM 1136 C CA . TRP A 1 148 ? 1.134 -4.348 -14.903 1.00 91.56 148 TRP A CA 1
ATOM 1137 C C . TRP A 1 148 ? 1.700 -3.629 -13.665 1.00 91.56 148 TRP A C 1
ATOM 1139 O O . TRP A 1 148 ? 1.473 -2.433 -13.494 1.00 91.56 148 TRP A O 1
ATOM 1149 N N . GLU A 1 149 ? 2.466 -4.326 -12.823 1.00 92.50 149 GLU A N 1
ATOM 1150 C CA . GLU A 1 149 ? 3.151 -3.767 -11.651 1.00 92.50 149 GLU A CA 1
ATOM 1151 C C . GLU A 1 149 ? 4.528 -3.178 -11.995 1.00 92.50 149 GLU A C 1
ATOM 1153 O O . GLU A 1 149 ? 5.194 -2.585 -11.141 1.00 92.50 149 GLU A O 1
ATOM 1158 N N . THR A 1 150 ? 4.969 -3.343 -13.246 1.00 92.06 150 THR A N 1
ATOM 1159 C CA . THR A 1 150 ? 6.315 -2.980 -13.690 1.00 92.06 150 THR A CA 1
ATOM 1160 C C . THR A 1 150 ? 6.304 -1.998 -14.852 1.00 92.06 150 THR A C 1
ATOM 1162 O O . THR A 1 150 ? 5.364 -1.954 -15.642 1.00 92.06 150 THR A O 1
ATOM 1165 N N . PHE A 1 151 ? 7.375 -1.218 -14.983 1.00 89.94 151 PHE A N 1
ATOM 1166 C CA . PHE A 1 151 ? 7.587 -0.341 -16.134 1.00 89.94 151 PHE A CA 1
ATOM 1167 C C . PHE A 1 151 ? 9.075 -0.152 -16.412 1.00 89.94 151 PHE A C 1
ATOM 1169 O O . PHE A 1 151 ? 9.901 -0.360 -15.528 1.00 89.94 151 PHE A O 1
ATOM 1176 N N . ALA A 1 152 ? 9.420 0.235 -17.637 1.00 91.50 152 ALA A N 1
ATOM 1177 C CA . ALA A 1 152 ? 10.777 0.644 -17.974 1.00 91.50 152 ALA A CA 1
ATOM 1178 C C . ALA A 1 152 ? 10.880 2.171 -17.924 1.00 91.50 152 ALA A C 1
ATOM 1180 O O . ALA A 1 152 ? 10.016 2.864 -18.468 1.00 91.50 152 ALA A O 1
ATOM 1181 N N . ASP A 1 153 ? 11.920 2.698 -17.281 1.00 87.31 153 ASP A N 1
ATOM 1182 C CA . ASP A 1 153 ? 12.230 4.123 -17.382 1.00 87.31 153 ASP A CA 1
ATOM 1183 C C . ASP A 1 153 ? 12.856 4.476 -18.744 1.00 87.31 153 ASP A C 1
ATOM 1185 O O . ASP A 1 153 ? 13.092 3.618 -19.598 1.00 87.31 153 ASP A O 1
ATOM 1189 N N . LEU A 1 154 ? 13.139 5.765 -18.962 1.00 85.94 154 LEU A N 1
ATOM 1190 C CA . LEU A 1 154 ? 13.750 6.251 -20.206 1.00 85.94 154 LEU A CA 1
ATOM 1191 C C . LEU A 1 154 ? 15.151 5.669 -20.469 1.00 85.94 154 LEU A C 1
ATOM 1193 O O . LEU A 1 154 ? 15.607 5.688 -21.610 1.00 85.94 154 LEU A O 1
ATOM 1197 N N . GLY A 1 155 ? 15.834 5.175 -19.433 1.00 88.75 155 GLY A N 1
ATOM 1198 C CA . GLY A 1 155 ? 17.123 4.492 -19.535 1.00 88.75 155 GLY A CA 1
ATOM 1199 C C . GLY A 1 155 ? 16.999 2.991 -19.806 1.00 88.75 155 GLY A C 1
ATOM 1200 O O . GLY A 1 155 ? 18.016 2.322 -19.977 1.00 88.75 155 GLY A O 1
ATOM 1201 N N . GLY A 1 156 ? 15.775 2.456 -19.858 1.00 88.81 156 GLY A N 1
ATOM 1202 C CA . GLY A 1 156 ? 15.497 1.037 -20.059 1.00 88.81 156 GLY A CA 1
ATOM 1203 C C . GLY A 1 156 ? 15.600 0.191 -18.789 1.00 88.81 156 GLY A C 1
ATOM 1204 O O . GLY A 1 156 ? 15.459 -1.030 -18.874 1.00 88.81 156 GLY A O 1
ATOM 1205 N N . ALA A 1 157 ? 15.824 0.794 -17.615 1.00 90.81 157 ALA A N 1
ATOM 1206 C CA . ALA A 1 157 ? 15.818 0.048 -16.362 1.00 90.81 157 ALA A CA 1
ATOM 1207 C C . ALA A 1 157 ? 14.379 -0.335 -16.001 1.00 90.81 157 ALA A C 1
ATOM 1209 O O . ALA A 1 157 ? 13.471 0.497 -16.063 1.00 90.81 157 ALA A O 1
ATOM 1210 N N . ARG A 1 158 ? 14.163 -1.603 -15.633 1.00 91.62 158 ARG A N 1
ATOM 1211 C CA . ARG A 1 158 ? 12.851 -2.105 -15.213 1.00 91.62 158 ARG A CA 1
ATOM 1212 C C . ARG A 1 158 ? 12.643 -1.812 -13.730 1.00 91.62 158 ARG A C 1
ATOM 1214 O O . ARG A 1 158 ? 13.421 -2.262 -12.896 1.00 91.62 158 ARG A O 1
ATOM 1221 N N . HIS A 1 159 ? 11.567 -1.102 -13.432 1.00 91.38 159 HIS A N 1
ATOM 1222 C CA . HIS A 1 159 ? 11.083 -0.798 -12.092 1.00 91.38 159 HIS A CA 1
ATOM 1223 C C . HIS A 1 159 ? 9.930 -1.732 -11.737 1.00 91.38 159 HIS A C 1
ATOM 1225 O O . HIS A 1 159 ? 9.091 -2.035 -12.590 1.00 91.38 159 HIS A O 1
ATOM 1231 N N . ALA A 1 160 ? 9.870 -2.148 -10.477 1.00 91.75 160 ALA A N 1
ATOM 1232 C CA . ALA A 1 160 ? 8.776 -2.912 -9.892 1.00 91.75 160 ALA A CA 1
ATOM 1233 C C . ALA A 1 160 ? 8.243 -2.132 -8.690 1.00 91.75 160 ALA A C 1
ATOM 1235 O O . ALA A 1 160 ? 8.913 -2.042 -7.663 1.00 91.75 160 ALA A O 1
ATOM 1236 N N . ILE A 1 161 ? 7.064 -1.524 -8.829 1.00 89.44 161 ILE A N 1
ATOM 1237 C CA . ILE A 1 161 ? 6.523 -0.626 -7.804 1.00 89.44 161 ILE A CA 1
ATOM 1238 C C . ILE A 1 161 ? 5.172 -1.143 -7.334 1.00 89.44 161 ILE A C 1
ATOM 1240 O O . ILE A 1 161 ? 4.236 -1.258 -8.124 1.00 89.44 161 ILE A O 1
ATOM 1244 N N . ASN A 1 162 ? 5.075 -1.422 -6.037 1.00 92.19 162 ASN A N 1
ATOM 1245 C CA . ASN A 1 162 ? 3.826 -1.573 -5.305 1.00 92.19 162 ASN A CA 1
ATOM 1246 C C . ASN A 1 162 ? 3.796 -0.520 -4.184 1.00 92.19 162 ASN A C 1
ATOM 1248 O O . ASN A 1 162 ? 4.540 -0.641 -3.215 1.00 92.19 162 ASN A O 1
ATOM 1252 N N . GLU A 1 163 ? 2.967 0.522 -4.315 1.00 90.44 163 GLU A N 1
ATOM 1253 C CA . GLU A 1 163 ? 2.990 1.688 -3.417 1.00 90.44 163 GLU A CA 1
ATOM 1254 C C . GLU A 1 163 ? 1.606 2.178 -2.957 1.00 90.44 163 GLU A C 1
ATOM 1256 O O . GLU A 1 163 ? 0.572 1.688 -3.404 1.00 90.44 163 GLU A O 1
ATOM 1261 N N . GLY A 1 164 ? 1.598 3.145 -2.029 1.00 88.62 164 GLY A N 1
ATOM 1262 C CA . GLY A 1 164 ? 0.416 3.739 -1.377 1.00 88.62 164 GLY A CA 1
ATOM 1263 C C . GLY A 1 164 ? -0.705 2.758 -1.034 1.00 88.62 164 GLY A C 1
ATOM 1264 O O . GLY A 1 164 ? -1.807 2.847 -1.581 1.00 88.62 164 GLY A O 1
ATOM 1265 N N . PRO A 1 165 ? -0.430 1.822 -0.114 1.00 90.88 165 PRO A N 1
ATOM 1266 C CA . PRO A 1 165 ? -1.433 0.901 0.387 1.00 90.88 165 PRO A CA 1
ATOM 1267 C C . PRO A 1 165 ? -2.616 1.645 1.015 1.00 90.88 165 PRO A C 1
ATOM 1269 O O . PRO A 1 165 ? -2.441 2.577 1.800 1.00 90.88 165 PRO A O 1
ATOM 1272 N N . ALA A 1 166 ? -3.826 1.171 0.744 1.00 91.19 166 ALA A N 1
ATOM 1273 C CA . ALA A 1 166 ? -5.063 1.611 1.370 1.00 91.19 166 ALA A CA 1
ATOM 1274 C C . ALA A 1 166 ? -5.880 0.394 1.821 1.00 91.19 166 ALA A C 1
ATOM 1276 O O . ALA A 1 166 ? -6.187 -0.491 1.026 1.00 91.19 166 ALA A O 1
ATOM 1277 N N . TRP A 1 167 ? -6.260 0.348 3.098 1.00 91.56 167 TRP A N 1
ATOM 1278 C CA . TRP A 1 167 ? -7.106 -0.725 3.622 1.00 91.56 167 TRP A CA 1
ATOM 1279 C C . TRP A 1 167 ? -8.563 -0.539 3.198 1.00 91.56 167 TRP A C 1
ATOM 1281 O O . TRP A 1 167 ? -9.146 0.531 3.390 1.00 91.56 167 TRP A O 1
ATOM 1291 N N . LEU A 1 168 ? -9.168 -1.607 2.682 1.00 90.94 168 LEU A N 1
ATOM 1292 C CA . LEU A 1 168 ? -10.587 -1.682 2.375 1.00 90.94 168 LEU A CA 1
ATOM 1293 C C . LEU A 1 168 ? -11.197 -2.905 3.057 1.00 90.94 168 LEU A C 1
ATOM 1295 O O . LEU A 1 168 ? -10.805 -4.044 2.816 1.00 90.94 168 LEU A O 1
ATOM 1299 N N . GLN A 1 169 ? -12.229 -2.657 3.857 1.00 90.94 169 GLN A N 1
ATOM 1300 C CA . GLN A 1 169 ? -13.041 -3.699 4.466 1.00 90.94 169 GLN A CA 1
ATOM 1301 C C . GLN A 1 169 ? -14.517 -3.384 4.258 1.00 90.94 169 GLN A C 1
ATOM 1303 O O . GLN A 1 169 ? -15.013 -2.345 4.696 1.00 90.94 169 GLN A O 1
ATOM 1308 N N . ARG A 1 170 ? -15.228 -4.286 3.581 1.00 90.12 170 ARG A N 1
ATOM 1309 C CA . ARG A 1 170 ? -16.664 -4.154 3.325 1.00 90.12 170 ARG A CA 1
ATOM 1310 C C . ARG A 1 170 ? -17.292 -5.524 3.119 1.00 90.12 170 ARG A C 1
ATOM 1312 O O . ARG A 1 170 ? -16.845 -6.289 2.270 1.00 90.12 170 ARG A O 1
ATOM 1319 N N . ASN A 1 171 ? -18.389 -5.792 3.826 1.00 92.50 171 ASN A N 1
ATOM 1320 C CA . ASN A 1 171 ? -19.054 -7.097 3.812 1.00 92.50 171 ASN A CA 1
ATOM 1321 C C . ASN A 1 171 ? -18.034 -8.210 4.122 1.00 92.50 171 ASN A C 1
ATOM 1323 O O . ASN A 1 171 ? -17.338 -8.131 5.130 1.00 92.50 171 ASN A O 1
ATOM 1327 N N . ASN A 1 172 ? -17.907 -9.195 3.232 1.00 91.12 172 ASN A N 1
ATOM 1328 C CA . ASN A 1 172 ? -16.973 -10.313 3.365 1.00 91.12 172 ASN A CA 1
ATOM 1329 C C . ASN A 1 172 ? -15.599 -10.034 2.731 1.00 91.12 172 ASN A C 1
ATOM 1331 O O . ASN A 1 172 ? -14.771 -10.936 2.661 1.00 91.12 172 ASN A O 1
ATOM 1335 N N . PHE A 1 173 ? -15.360 -8.820 2.227 1.00 95.12 173 PHE A N 1
ATOM 1336 C CA . PHE A 1 173 ? -14.075 -8.432 1.659 1.00 95.12 173 PHE A CA 1
ATOM 1337 C C . PHE A 1 173 ? -13.230 -7.683 2.691 1.00 95.12 173 PHE A C 1
ATOM 1339 O O . PHE A 1 173 ? -13.709 -6.754 3.348 1.00 95.12 173 PHE A O 1
ATOM 1346 N N . GLN A 1 174 ? -11.961 -8.066 2.767 1.00 95.56 174 GLN A N 1
ATOM 1347 C CA . GLN A 1 174 ? -10.896 -7.428 3.530 1.00 95.56 174 GLN A CA 1
ATOM 1348 C C . GLN A 1 174 ? -9.632 -7.470 2.672 1.00 95.56 174 GLN A C 1
ATOM 1350 O O . GLN A 1 174 ? -9.278 -8.528 2.153 1.00 95.56 174 GLN A O 1
ATOM 1355 N N . GLY A 1 175 ? -8.956 -6.342 2.495 1.00 94.44 175 GLY A N 1
ATOM 1356 C CA . GLY A 1 175 ? -7.745 -6.315 1.689 1.00 94.44 175 GLY A CA 1
ATOM 1357 C C . GLY A 1 175 ? -7.109 -4.943 1.574 1.00 94.44 175 GLY A C 1
ATOM 1358 O O . GLY A 1 175 ? -7.642 -3.933 2.036 1.00 94.44 175 GLY A O 1
ATOM 1359 N N . ILE A 1 176 ? -5.956 -4.932 0.924 1.00 94.00 176 ILE A N 1
ATOM 1360 C CA . ILE A 1 176 ? -5.190 -3.740 0.598 1.00 94.00 176 ILE A CA 1
ATOM 1361 C C . ILE A 1 176 ? -5.395 -3.431 -0.882 1.00 94.00 176 ILE A C 1
ATOM 1363 O O . ILE A 1 176 ? -5.130 -4.267 -1.745 1.00 94.00 176 ILE A O 1
ATOM 1367 N N . LEU A 1 177 ? -5.856 -2.220 -1.172 1.00 93.94 177 LEU A N 1
ATOM 1368 C CA . LEU A 1 177 ? -5.680 -1.609 -2.483 1.00 93.94 177 LEU A CA 1
ATOM 1369 C C . LEU A 1 177 ? -4.290 -0.989 -2.531 1.00 93.94 177 LEU A C 1
ATOM 1371 O O . LEU A 1 177 ? -3.854 -0.395 -1.548 1.00 93.94 177 LEU A O 1
ATOM 1375 N N . PHE A 1 178 ? -3.598 -1.110 -3.651 1.00 92.50 178 PHE A N 1
ATOM 1376 C CA . PHE A 1 178 ? -2.268 -0.527 -3.813 1.00 92.50 178 PHE A CA 1
ATOM 1377 C C . PHE A 1 178 ? -2.049 -0.092 -5.252 1.00 92.50 178 PHE A C 1
ATOM 1379 O O . PHE A 1 178 ? -2.686 -0.619 -6.161 1.00 92.50 178 PHE A O 1
ATOM 1386 N N . SER A 1 179 ? -1.138 0.844 -5.469 1.00 91.12 179 SER A N 1
ATOM 1387 C CA . SER A 1 179 ? -0.722 1.227 -6.812 1.00 91.12 179 SER A CA 1
ATOM 1388 C C . SER A 1 179 ? 0.358 0.299 -7.344 1.00 91.12 179 SER A C 1
ATOM 1390 O O . SER A 1 179 ? 1.360 0.071 -6.673 1.00 91.12 179 SER A O 1
ATOM 1392 N N . GLY A 1 180 ? 0.154 -0.209 -8.556 1.00 89.75 180 GLY A N 1
ATOM 1393 C CA . GLY A 1 180 ? 1.164 -0.867 -9.378 1.00 89.75 180 GLY A CA 1
ATOM 1394 C C . GLY A 1 180 ? 1.655 0.063 -10.484 1.00 89.75 180 GLY A C 1
ATOM 1395 O O . GLY A 1 180 ? 0.857 0.825 -11.042 1.00 89.75 180 GLY A O 1
ATOM 1396 N N . CYS A 1 181 ? 2.945 -0.035 -10.826 1.00 87.06 181 CYS A N 1
ATOM 1397 C CA . CYS A 1 181 ? 3.642 0.924 -11.691 1.00 87.06 181 CYS A CA 1
ATOM 1398 C C . CYS A 1 181 ? 3.704 2.340 -11.066 1.00 87.06 181 CYS A C 1
ATOM 1400 O O . CYS A 1 181 ? 2.936 2.696 -10.174 1.00 87.06 181 CYS A O 1
ATOM 1402 N N . ALA A 1 182 ? 4.679 3.150 -11.485 1.00 80.81 182 ALA A N 1
ATOM 1403 C CA . ALA A 1 182 ? 4.873 4.484 -10.927 1.00 80.81 182 ALA A CA 1
ATOM 1404 C C . ALA A 1 182 ? 3.654 5.397 -11.131 1.00 80.81 182 ALA A C 1
ATOM 1406 O O . ALA A 1 182 ? 3.111 5.479 -12.233 1.00 80.81 182 ALA A O 1
ATOM 1407 N N . SER A 1 183 ? 3.306 6.178 -10.104 1.00 76.25 183 SER A N 1
ATOM 1408 C CA . SER A 1 183 ? 2.249 7.208 -10.156 1.00 76.25 183 SER A CA 1
ATOM 1409 C C . SER A 1 183 ? 2.418 8.265 -11.257 1.00 76.25 183 SER A C 1
ATOM 1411 O O . SER A 1 183 ? 1.441 8.877 -11.689 1.00 76.25 183 SER A O 1
ATOM 1413 N N . TRP A 1 184 ? 3.637 8.460 -11.762 1.00 77.06 184 TRP A N 1
ATOM 1414 C CA . TRP A 1 184 ? 3.944 9.366 -12.876 1.00 77.06 184 TRP A CA 1
ATOM 1415 C C . TRP A 1 184 ? 4.004 8.679 -14.250 1.00 77.06 184 TRP A C 1
ATOM 1417 O O . TRP A 1 184 ? 4.281 9.344 -15.248 1.00 77.06 184 TRP A O 1
ATOM 1427 N N . ALA A 1 185 ? 3.773 7.368 -14.324 1.00 78.19 185 ALA A N 1
ATOM 1428 C CA . ALA A 1 185 ? 3.791 6.606 -15.566 1.00 78.19 185 ALA A CA 1
ATOM 1429 C C . ALA A 1 185 ? 2.368 6.279 -16.050 1.00 78.19 185 ALA A C 1
ATOM 1431 O O . ALA A 1 185 ? 1.430 6.104 -15.272 1.00 78.19 185 ALA A O 1
ATOM 1432 N N . SER A 1 186 ? 2.205 6.152 -17.368 1.00 80.94 186 SER A N 1
ATOM 1433 C CA . SER A 1 186 ? 0.906 5.866 -17.996 1.00 80.94 186 SER A CA 1
ATOM 1434 C C . SER A 1 186 ? 0.355 4.475 -17.671 1.00 80.94 186 SER A C 1
ATOM 1436 O O . SER A 1 186 ? -0.832 4.242 -17.865 1.00 80.94 186 SER A O 1
ATOM 1438 N N . CYS A 1 187 ? 1.186 3.556 -17.167 1.00 84.31 187 CYS A N 1
ATOM 1439 C CA . CYS A 1 187 ? 0.755 2.229 -16.728 1.00 84.31 187 CYS A CA 1
ATOM 1440 C C . CYS A 1 187 ? 0.160 2.192 -15.318 1.00 84.31 187 CYS A C 1
ATOM 1442 O O . CYS A 1 187 ? -0.258 1.112 -14.894 1.00 84.31 187 CYS A O 1
ATOM 1444 N N . HIS A 1 188 ? 0.115 3.321 -14.600 1.00 88.38 188 HIS A N 1
ATOM 1445 C CA . HIS A 1 188 ? -0.340 3.359 -13.215 1.00 88.38 188 HIS A CA 1
ATOM 1446 C C . HIS A 1 188 ? -1.703 2.674 -13.043 1.00 88.38 188 HIS A C 1
ATOM 1448 O O . HIS A 1 188 ? -2.701 3.024 -13.682 1.00 88.38 188 HIS A O 1
ATOM 1454 N N . SER A 1 189 ? -1.731 1.681 -12.165 1.00 91.38 189 SER A N 1
ATOM 1455 C CA . SER A 1 189 ? -2.868 0.787 -11.966 1.00 91.38 189 SER A CA 1
ATOM 1456 C C . SER A 1 189 ? -3.129 0.590 -10.481 1.00 91.38 189 SER A C 1
ATOM 1458 O O . SER A 1 189 ? -2.222 0.748 -9.676 1.00 91.38 189 SER A O 1
ATOM 1460 N N . ILE A 1 190 ? -4.350 0.218 -10.108 1.00 92.94 190 ILE A N 1
ATOM 1461 C CA . ILE A 1 190 ? -4.683 -0.186 -8.740 1.00 92.94 190 ILE A CA 1
ATOM 1462 C C . ILE A 1 190 ? -4.826 -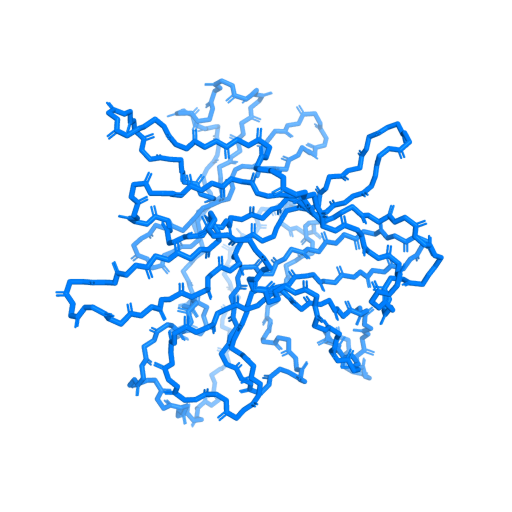1.703 -8.695 1.00 92.94 190 ILE A C 1
ATOM 1464 O O . ILE A 1 190 ? -5.677 -2.270 -9.380 1.00 92.94 190 ILE A O 1
ATOM 1468 N N . GLY A 1 191 ? -3.994 -2.343 -7.883 1.00 93.69 191 GLY A N 1
ATOM 1469 C CA . GLY A 1 191 ? -4.041 -3.755 -7.540 1.00 93.69 191 GLY A CA 1
ATOM 1470 C C . GLY A 1 191 ? -4.832 -4.034 -6.267 1.00 93.69 191 GLY A C 1
ATOM 1471 O O . GLY A 1 191 ? -5.195 -3.124 -5.517 1.00 93.69 191 GLY A O 1
ATOM 1472 N N . VAL A 1 192 ? -5.072 -5.322 -6.020 1.00 94.38 192 VAL A N 1
ATOM 1473 C CA . VAL A 1 192 ? -5.718 -5.824 -4.803 1.00 94.38 192 VAL A CA 1
ATOM 1474 C C . VAL A 1 192 ? -4.868 -6.936 -4.209 1.00 94.38 192 VAL A C 1
ATOM 1476 O O . VAL A 1 192 ? -4.552 -7.914 -4.885 1.00 94.38 192 VAL A O 1
ATOM 1479 N N . LEU A 1 193 ? -4.538 -6.791 -2.929 1.00 93.75 193 LEU A N 1
ATOM 1480 C CA . LEU A 1 193 ? -3.982 -7.841 -2.089 1.00 93.75 193 LEU A CA 1
ATOM 1481 C C . LEU A 1 193 ? -5.041 -8.204 -1.043 1.00 93.75 193 LEU A C 1
ATOM 1483 O O . LEU A 1 193 ? -5.251 -7.485 -0.064 1.00 93.75 193 LEU A O 1
ATOM 1487 N N . GLN A 1 194 ? -5.783 -9.276 -1.301 1.00 95.12 194 GLN A N 1
ATOM 1488 C CA . GLN A 1 194 ? -6.925 -9.673 -0.487 1.00 95.12 194 GLN A CA 1
ATOM 1489 C C . GLN A 1 194 ? -6.478 -10.534 0.691 1.00 95.12 194 GLN A C 1
ATOM 1491 O O . GLN A 1 194 ? -5.731 -11.488 0.506 1.00 95.12 194 GLN A O 1
ATOM 1496 N N . PHE A 1 195 ? -6.991 -10.248 1.884 1.00 94.69 195 PHE A N 1
ATOM 1497 C CA . PHE A 1 195 ? -6.807 -11.110 3.044 1.00 94.69 195 PHE A CA 1
ATOM 1498 C C . PHE A 1 195 ? -7.765 -12.306 2.953 1.00 94.69 195 PHE A C 1
ATOM 1500 O O . PHE A 1 195 ? -8.986 -12.142 2.932 1.00 94.69 195 PHE A O 1
ATOM 1507 N N . THR A 1 196 ? -7.207 -13.510 2.853 1.00 94.12 196 THR A N 1
ATOM 1508 C CA . THR A 1 196 ? -7.933 -14.779 2.675 1.00 94.12 196 THR A CA 1
ATOM 1509 C C . THR A 1 196 ? -7.579 -15.836 3.720 1.00 94.12 196 THR A C 1
ATOM 1511 O O . THR A 1 196 ? -8.216 -16.887 3.751 1.00 94.12 196 THR A O 1
ATOM 1514 N N . GLY A 1 197 ? -6.561 -15.592 4.550 1.00 91.50 197 GLY A N 1
ATOM 1515 C CA . GLY A 1 197 ? -6.130 -16.511 5.604 1.00 91.50 197 GLY A CA 1
ATOM 1516 C C . GLY A 1 197 ? -6.561 -16.091 7.004 1.00 91.50 197 GLY A C 1
ATOM 1517 O O . GLY A 1 197 ? -7.569 -15.417 7.205 1.00 91.50 197 GLY A O 1
ATOM 1518 N N . SER A 1 198 ? -5.782 -16.529 7.991 1.00 90.38 198 SER A N 1
ATOM 1519 C CA . SER A 1 198 ? -6.051 -16.306 9.416 1.00 90.38 198 SER A CA 1
ATOM 1520 C C . SER A 1 198 ? -4.999 -15.444 10.107 1.00 90.38 198 SER A C 1
ATOM 1522 O O . SER A 1 198 ? -5.321 -14.781 11.091 1.00 90.38 198 SER A O 1
ATOM 1524 N N . ASP A 1 199 ? -3.764 -15.444 9.601 1.00 90.12 199 ASP A N 1
ATOM 1525 C CA . ASP A 1 199 ? -2.640 -14.705 10.178 1.00 90.12 199 ASP A CA 1
ATOM 1526 C C . ASP A 1 199 ? -2.193 -13.576 9.235 1.00 90.12 199 ASP A C 1
ATOM 1528 O O . ASP A 1 199 ? -1.577 -13.860 8.206 1.00 90.12 199 ASP A O 1
ATOM 1532 N N . PRO A 1 200 ? -2.472 -12.300 9.558 1.00 87.81 200 PRO A N 1
ATOM 1533 C CA . PRO A 1 200 ? -2.057 -11.158 8.742 1.00 87.81 200 PRO A CA 1
ATOM 1534 C C . PRO A 1 200 ? -0.542 -11.048 8.525 1.00 87.81 200 PRO A C 1
ATOM 1536 O O . PRO A 1 200 ? -0.126 -10.405 7.564 1.00 87.81 200 PRO A O 1
ATOM 1539 N N . MET A 1 201 ? 0.272 -11.676 9.379 1.00 87.62 201 MET A N 1
ATOM 1540 C CA . MET A 1 201 ? 1.734 -11.678 9.271 1.00 87.62 201 MET A CA 1
ATOM 1541 C C . MET A 1 201 ? 2.280 -12.815 8.388 1.00 87.62 201 MET A C 1
ATOM 1543 O O . MET A 1 201 ? 3.494 -12.922 8.226 1.00 87.62 201 MET A O 1
ATOM 1547 N N . ALA A 1 202 ? 1.415 -13.654 7.804 1.00 86.06 202 ALA A N 1
ATOM 1548 C CA . ALA A 1 202 ? 1.803 -14.771 6.943 1.00 86.06 202 ALA A CA 1
ATOM 1549 C C . ALA A 1 202 ? 1.471 -14.516 5.463 1.00 86.06 202 ALA A C 1
ATOM 1551 O O . ALA A 1 202 ? 0.341 -14.157 5.131 1.00 86.06 202 ALA A O 1
ATOM 1552 N N . THR A 1 203 ? 2.416 -14.817 4.563 1.00 82.06 203 THR A N 1
ATOM 1553 C CA . THR A 1 203 ? 2.244 -14.723 3.096 1.00 82.06 203 THR A CA 1
ATOM 1554 C C . THR A 1 203 ? 1.063 -15.507 2.570 1.00 82.06 203 THR A C 1
ATOM 1556 O O . THR A 1 203 ? 0.276 -15.016 1.770 1.00 82.06 203 THR A O 1
ATOM 1559 N N . SER A 1 204 ? 0.879 -16.721 3.073 1.00 88.56 204 SER A N 1
ATOM 1560 C CA . SER A 1 204 ? -0.233 -17.584 2.681 1.00 88.56 204 SER A CA 1
ATOM 1561 C C . SER A 1 204 ? -1.613 -17.017 3.032 1.00 88.56 204 SER A C 1
ATOM 1563 O O . SER A 1 204 ? -2.618 -17.531 2.539 1.00 88.56 204 SER A O 1
ATOM 1565 N N . SER A 1 205 ? -1.689 -15.976 3.868 1.00 92.31 205 SER A N 1
ATOM 1566 C CA . SER A 1 205 ? -2.949 -15.320 4.206 1.00 92.31 205 SER A CA 1
ATOM 1567 C C . SER A 1 205 ? -3.374 -14.246 3.217 1.00 92.31 205 SER A C 1
ATOM 1569 O O . SER A 1 205 ? -4.483 -13.726 3.362 1.00 92.31 205 SER A O 1
ATOM 1571 N N . TRP A 1 206 ? -2.544 -13.918 2.232 1.00 91.56 206 TRP A N 1
ATOM 1572 C CA . TRP A 1 206 ? -2.837 -12.881 1.260 1.00 91.56 206 TRP A CA 1
ATOM 1573 C C . TRP A 1 206 ? -2.847 -13.449 -0.153 1.00 91.56 206 TRP A C 1
ATOM 1575 O O . TRP A 1 206 ? -1.966 -14.193 -0.572 1.00 91.56 206 TRP A O 1
ATOM 1585 N N . THR A 1 207 ? -3.876 -13.081 -0.906 1.00 92.56 207 THR A N 1
ATOM 1586 C CA . THR A 1 207 ? -4.027 -13.452 -2.310 1.00 92.56 207 THR A CA 1
ATOM 1587 C C . THR A 1 207 ? -3.998 -12.187 -3.153 1.00 92.56 207 THR A C 1
ATOM 1589 O O . THR A 1 207 ? -4.917 -11.364 -3.083 1.00 92.56 207 THR A O 1
ATOM 1592 N N . LYS A 1 208 ? -2.949 -12.026 -3.964 1.00 92.69 208 LYS A N 1
ATOM 1593 C CA . LYS A 1 208 ? -2.876 -10.954 -4.960 1.00 92.69 208 LYS A CA 1
ATOM 1594 C C . LYS A 1 208 ? -3.783 -11.294 -6.141 1.00 92.69 208 LYS A C 1
ATOM 1596 O O . LYS A 1 208 ? -3.781 -12.418 -6.639 1.00 92.69 208 LYS A O 1
ATOM 1601 N N . TRP A 1 209 ? -4.595 -10.336 -6.575 1.00 94.38 209 TRP A N 1
ATOM 1602 C CA . TRP A 1 209 ? -5.407 -10.510 -7.777 1.00 94.38 209 TRP A CA 1
ATOM 1603 C C . TRP A 1 209 ? -4.528 -10.464 -9.028 1.00 94.38 209 TRP A C 1
ATOM 1605 O O . TRP A 1 209 ? -3.630 -9.630 -9.127 1.00 94.38 209 TRP A O 1
ATOM 1615 N N . ALA A 1 210 ? -4.818 -11.344 -9.992 1.00 94.81 210 ALA A N 1
ATOM 1616 C CA . ALA A 1 210 ? -4.027 -11.459 -11.215 1.00 94.81 210 ALA A CA 1
ATOM 1617 C C . ALA A 1 210 ? -4.131 -10.238 -12.133 1.00 94.81 210 ALA A C 1
ATOM 1619 O O . ALA A 1 210 ? -3.156 -9.857 -12.782 1.00 94.81 210 ALA A O 1
ATOM 1620 N N . ASP A 1 211 ? -5.308 -9.618 -12.169 1.00 94.31 211 ASP A N 1
ATOM 1621 C CA . ASP A 1 211 ? -5.536 -8.394 -12.923 1.00 94.31 211 ASP A CA 1
ATOM 1622 C C . ASP A 1 211 ? -5.783 -7.215 -11.983 1.00 94.31 211 ASP A C 1
ATOM 1624 O O . ASP A 1 211 ? -6.221 -7.361 -10.836 1.00 94.31 211 ASP A O 1
ATOM 1628 N N . ARG A 1 212 ? -5.502 -6.028 -12.507 1.00 92.50 212 ARG A N 1
ATOM 1629 C CA . ARG A 1 212 ? -5.728 -4.758 -11.832 1.00 92.50 212 ARG A CA 1
ATOM 1630 C C . ARG A 1 212 ? -7.219 -4.524 -11.604 1.00 92.50 212 ARG A C 1
ATOM 1632 O O . ARG A 1 212 ? -8.049 -4.745 -12.481 1.00 92.50 212 ARG A O 1
ATOM 1639 N N . PHE A 1 213 ? -7.551 -3.995 -10.434 1.00 92.38 213 PHE A N 1
ATOM 1640 C CA . PHE A 1 213 ? -8.893 -3.510 -10.122 1.00 92.38 213 PHE A CA 1
ATOM 1641 C C . PHE A 1 213 ? -9.254 -2.272 -10.947 1.00 92.38 213 PHE A C 1
ATOM 1643 O O . PHE A 1 213 ? -10.409 -2.077 -11.322 1.00 92.38 213 PHE A O 1
ATOM 1650 N N . TRP A 1 214 ? -8.262 -1.429 -11.233 1.00 91.06 214 TRP A N 1
ATOM 1651 C CA . TRP A 1 214 ? -8.433 -0.227 -12.040 1.00 91.06 214 TRP A CA 1
ATOM 1652 C C . TRP A 1 214 ? -7.129 0.141 -12.751 1.00 91.06 214 TRP A C 1
ATOM 1654 O O . TRP A 1 214 ? -6.046 -0.198 -12.280 1.00 91.06 214 TRP A O 1
ATOM 1664 N N . GLN A 1 215 ? -7.218 0.868 -13.863 1.00 85.00 215 GLN A N 1
ATOM 1665 C CA . GLN A 1 215 ? -6.062 1.435 -14.555 1.00 85.00 215 GLN A CA 1
ATOM 1666 C C . GLN A 1 215 ? -6.343 2.859 -15.006 1.00 85.00 215 GLN A C 1
ATOM 1668 O O . GLN A 1 215 ? -7.467 3.176 -15.408 1.00 85.00 215 GLN A O 1
ATOM 1673 N N . SER A 1 216 ? -5.305 3.695 -14.974 1.00 74.56 216 SER A N 1
ATOM 1674 C CA . SER A 1 216 ? -5.367 5.029 -15.549 1.00 74.56 216 SER A CA 1
ATOM 1675 C C . SER A 1 216 ? -5.736 4.968 -17.025 1.00 74.56 216 SER A C 1
ATOM 1677 O O . SER A 1 216 ? -5.314 4.097 -17.786 1.00 74.56 216 SER A O 1
ATOM 1679 N N . ASN A 1 217 ? -6.570 5.917 -17.443 1.00 74.06 217 ASN A N 1
ATOM 1680 C CA . ASN A 1 217 ? -6.766 6.143 -18.861 1.00 74.06 217 ASN A CA 1
ATOM 1681 C C . ASN A 1 217 ? -5.462 6.754 -19.403 1.00 74.06 217 ASN A C 1
ATOM 1683 O O . ASN A 1 217 ? -5.080 7.815 -18.907 1.00 74.06 217 ASN A O 1
ATOM 1687 N N . PRO A 1 218 ? -4.817 6.166 -20.428 1.00 64.19 218 PRO A N 1
ATOM 1688 C CA . PRO A 1 218 ? -3.603 6.727 -21.026 1.00 64.19 218 PRO A CA 1
ATOM 1689 C C . PRO A 1 218 ? -3.765 8.177 -21.512 1.00 64.19 218 PRO A C 1
ATOM 1691 O O . PRO A 1 218 ? -2.780 8.894 -21.642 1.00 64.19 218 PRO A O 1
ATOM 1694 N N . ASN A 1 219 ? -5.009 8.603 -21.764 1.00 64.12 219 ASN A N 1
ATOM 1695 C CA . ASN A 1 219 ? -5.380 9.943 -22.220 1.00 64.12 219 ASN A CA 1
ATOM 1696 C C . ASN A 1 219 ? -6.177 10.748 -21.170 1.00 64.12 219 ASN A C 1
ATOM 1698 O O . ASN A 1 219 ? -6.733 11.796 -21.495 1.00 64.12 219 ASN A O 1
ATOM 1702 N N . GLY A 1 220 ? -6.319 10.238 -19.942 1.00 53.16 220 GLY A N 1
ATOM 1703 C CA . GLY A 1 220 ? -7.066 10.881 -18.857 1.00 53.16 220 GLY A CA 1
ATOM 1704 C C . GLY A 1 220 ? -6.153 11.444 -17.764 1.00 53.16 220 GLY A C 1
ATOM 1705 O O . GLY A 1 220 ? -4.953 11.178 -17.764 1.00 53.16 220 GLY A O 1
ATOM 1706 N N . PRO A 1 221 ? -6.695 12.231 -16.819 1.00 43.50 221 PRO A N 1
ATOM 1707 C CA . PRO A 1 221 ? -5.907 12.740 -15.702 1.00 43.50 221 PRO A CA 1
ATOM 1708 C C . PRO A 1 221 ? -5.375 11.588 -14.836 1.00 43.50 221 PRO A C 1
ATOM 1710 O O . PRO A 1 221 ? -6.090 10.619 -14.567 1.00 43.50 221 PRO A O 1
ATOM 1713 N N . CYS A 1 222 ? -4.126 11.712 -14.380 1.00 44.41 222 CYS A N 1
ATOM 1714 C CA . CYS A 1 222 ? -3.536 10.787 -13.416 1.00 44.41 222 CYS A CA 1
ATOM 1715 C C . CYS A 1 222 ? -4.340 10.807 -12.107 1.00 44.41 222 CYS A C 1
ATOM 1717 O O . CYS A 1 222 ? -4.721 11.874 -11.621 1.00 44.41 222 CYS A O 1
ATOM 1719 N N . VAL A 1 223 ? -4.586 9.631 -11.525 1.00 48.81 223 VAL A N 1
ATOM 1720 C CA . VAL A 1 223 ? -5.171 9.524 -10.183 1.00 48.81 223 VAL A CA 1
ATOM 1721 C C . VAL A 1 223 ? -4.061 9.718 -9.161 1.00 48.81 223 VAL A C 1
ATOM 1723 O O . VAL A 1 223 ? -3.026 9.062 -9.233 1.00 48.81 223 VAL A O 1
ATOM 1726 N N . VAL A 1 224 ? -4.287 10.639 -8.229 1.00 48.22 224 VAL A N 1
ATOM 1727 C CA . VAL A 1 224 ? -3.383 10.933 -7.114 1.00 48.22 224 VAL A CA 1
ATOM 1728 C C . VAL A 1 224 ? -3.842 10.122 -5.898 1.00 48.22 224 VAL A C 1
ATOM 1730 O O . VAL A 1 224 ? -5.044 10.087 -5.619 1.00 48.22 224 VAL A O 1
ATOM 1733 N N . GLN A 1 225 ? -2.896 9.463 -5.221 1.00 50.50 225 GLN A N 1
ATOM 1734 C CA . GLN A 1 225 ? -3.090 8.777 -3.935 1.00 50.50 225 GLN A CA 1
ATOM 1735 C C . GLN A 1 225 ? -3.336 9.754 -2.780 1.00 50.50 225 GLN A C 1
ATOM 1737 O O . GLN A 1 225 ? -2.689 10.827 -2.760 1.00 50.50 225 GLN A O 1
#

pLDDT: mean 73.73, std 20.53, range [23.45, 95.56]